Protein 1SO7 (pdb70)

GO terms:
  GO:0005829 cytosol (C, IDA)
  GO:0009313 oligosaccharide catabolic process (P, IDA)
  GO:0004308 exo-alpha-sialidase activity (F, IDA)
  GO:0006516 glycoprotein catabolic process (P, IDA)
  GO:0006689 ganglioside catabolic process (P, IDA)
  GO:0005737 cytoplasm (C, TAS)
  GO:0005829 cytosol (C, TAS)
  GO:0004308 exo-alpha-sialidase activity (F, TAS)
  GO:0046479 glycosphingolipid catabolic process (P, TAS)
  GO:0005515 protein binding (F, IPI)
  GO:1902494 catalytic complex (C, IDA)

Structure (mmCIF, N/CA/C/O backbone):
data_1SO7
#
_entry.id   1SO7
#
_cell.length_a   145.690
_cell.length_b   145.690
_cell.length_c   64.380
_cell.angle_alpha   90.00
_cell.angle_beta   90.00
_cell.angle_gamma   120.00
#
_symmetry.space_group_name_H-M   'H 3'
#
loop_
_entity.id
_entity.type
_entity.pdbx_description
1 polymer 'Sialidase 2'
2 non-polymer 'CHLORIDE ION'
3 water water
#
loop_
_atom_site.group_PDB
_atom_site.id
_atom_site.type_symbol
_atom_site.label_atom_id
_atom_site.label_alt_id
_atom_site.label_comp_id
_atom_site.label_asym_id
_atom_site.label_entity_id
_atom_site.label_seq_id
_atom_site.pdbx_PDB_ins_code
_atom_site.Cartn_x
_atom_site.Cartn_y
_atom_site.Cartn_z
_atom_site.occupancy
_atom_site.B_iso_or_equiv
_atom_site.auth_seq_id
_atom_site.auth_comp_id
_atom_site.auth_asym_id
_atom_site.auth_atom_id
_atom_site.pdbx_PDB_model_num
ATOM 1 N N . LEU A 1 6 ? -29.484 94.127 16.095 1.00 39.45 4 LEU A N 1
ATOM 2 C CA . LEU A 1 6 ? -30.002 95.493 16.394 1.00 38.29 4 LEU A CA 1
ATOM 3 C C . LEU A 1 6 ? -31.240 95.770 15.553 1.00 37.11 4 LEU A C 1
ATOM 4 O O . LEU A 1 6 ? -31.466 95.122 14.532 1.00 38.25 4 LEU A O 1
ATOM 9 N N . PRO A 1 7 ? -32.066 96.735 15.977 1.00 35.86 5 PRO A N 1
ATOM 10 C CA . PRO A 1 7 ? -33.266 97.053 15.202 1.00 33.74 5 PRO A CA 1
ATOM 11 C C . PRO A 1 7 ? -32.846 97.990 14.072 1.00 31.32 5 PRO A C 1
ATOM 12 O O . PRO A 1 7 ? -31.985 98.845 14.268 1.00 31.68 5 PRO A O 1
ATOM 16 N N . VAL A 1 8 ? -33.428 97.821 12.890 1.00 28.76 6 VAL A N 1
ATOM 17 C CA . VAL A 1 8 ? -33.090 98.685 11.764 1.00 27.91 6 VAL A CA 1
ATOM 18 C C . VAL A 1 8 ? -34.343 99.264 11.122 1.00 27.19 6 VAL A C 1
ATOM 19 O O . VAL A 1 8 ? -35.446 98.738 11.294 1.00 27.22 6 VAL A O 1
ATOM 23 N N . LEU A 1 9 ? -34.171 100.358 10.390 1.00 25.01 7 LEU A N 1
ATOM 24 C CA . LEU A 1 9 ? -35.288 101.007 9.724 1.00 24.38 7 LEU A CA 1
ATOM 25 C C . LEU A 1 9 ? -35.633 100.303 8.425 1.00 24.49 7 LEU A C 1
ATOM 26 O O . LEU A 1 9 ? -36.798 100.250 8.026 1.00 24.74 7 LEU A O 1
ATOM 31 N N . GLN A 1 10 ? -34.620 99.750 7.765 1.00 22.74 8 GLN A N 1
ATOM 32 C CA . GLN A 1 10 ? -34.856 99.087 6.499 1.00 22.63 8 GLN A CA 1
ATOM 33 C C . GLN A 1 10 ? -33.784 98.066 6.155 1.00 22.80 8 GLN A C 1
ATOM 34 O O . GLN A 1 10 ? -32.604 98.264 6.442 1.00 21.18 8 GLN A O 1
ATOM 40 N N . LYS A 1 11 ? -34.211 96.966 5.549 1.00 22.90 9 LYS A N 1
ATOM 41 C CA . LYS A 1 11 ? -33.293 95.923 5.116 1.00 24.66 9 LYS A CA 1
ATOM 42 C C . LYS A 1 11 ? -33.874 95.271 3.881 1.00 26.31 9 LYS A C 1
ATOM 43 O O . LYS A 1 11 ? -34.897 94.591 3.958 1.00 27.58 9 LYS A O 1
ATOM 49 N N . GLU A 1 12 ? -33.242 95.489 2.736 1.00 25.99 10 GLU A N 1
ATOM 50 C CA . GLU A 1 12 ? -33.736 94.873 1.519 1.00 26.99 10 GLU A CA 1
ATOM 51 C C . GLU A 1 12 ? -32.641 94.662 0.490 1.00 25.91 10 GLU A C 1
ATOM 52 O O . GLU A 1 12 ? -31.699 95.451 0.375 1.00 22.89 10 GLU A O 1
ATOM 58 N N . SER A 1 13 ? -32.765 93.564 -0.240 1.00 26.04 11 SER A N 1
ATOM 59 C CA . SER A 1 13 ? -31.805 93.234 -1.273 1.00 26.36 11 SER A CA 1
ATOM 60 C C . SER A 1 13 ? -32.095 94.140 -2.458 1.00 25.96 11 SER A C 1
ATOM 61 O O . SER A 1 13 ? -33.213 94.160 -2.973 1.00 29.00 11 SER A O 1
ATOM 64 N N . VAL A 1 14 ? -31.098 94.908 -2.880 1.00 23.58 12 VAL A N 1
ATOM 65 C C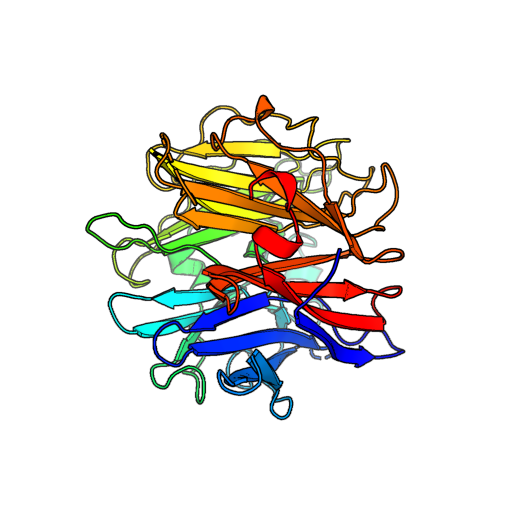A . VAL A 1 14 ? -31.286 95.809 -4.008 1.00 23.21 12 VAL A CA 1
ATOM 66 C C . VAL A 1 14 ? -30.677 95.237 -5.284 1.00 21.74 12 VAL A C 1
ATOM 67 O O . VAL A 1 14 ? -30.960 95.711 -6.384 1.00 21.53 12 VAL A O 1
ATOM 71 N N . PHE A 1 15 ? -29.841 94.216 -5.124 1.00 21.93 13 PHE A N 1
ATOM 72 C CA . PHE A 1 15 ? -29.223 93.520 -6.253 1.00 22.75 13 PHE A CA 1
ATOM 73 C C . PHE A 1 15 ? -29.217 92.043 -5.883 1.00 23.85 13 PHE A C 1
ATOM 74 O O . PHE A 1 15 ? -28.860 91.687 -4.763 1.00 23.30 13 PHE A O 1
ATOM 82 N N . GLN A 1 16 ? -29.620 91.180 -6.811 1.00 25.87 14 GLN A N 1
ATOM 83 C CA . GLN A 1 16 ? -29.657 89.747 -6.532 1.00 28.70 14 GLN A CA 1
ATOM 84 C C . GLN A 1 16 ? -29.259 88.943 -7.766 1.00 28.54 14 GLN A C 1
ATOM 85 O O . GLN A 1 16 ? -29.652 89.277 -8.882 1.00 29.11 14 GLN A O 1
ATOM 91 N N . SER A 1 17 ? -28.478 87.886 -7.557 1.00 29.69 15 SER A N 1
ATOM 92 C CA . SER A 1 17 ? -28.031 87.032 -8.655 1.00 31.40 15 SER A CA 1
ATOM 93 C C . SER A 1 17 ? -27.507 85.682 -8.175 1.00 33.21 15 SER A C 1
ATOM 94 O O . SER A 1 17 ? -26.503 85.612 -7.467 1.00 32.71 15 SER A O 1
ATOM 97 N N . GLY A 1 18 ? -28.189 84.612 -8.572 1.00 35.02 16 GLY A N 1
ATOM 98 C CA . GLY A 1 18 ? -27.766 83.279 -8.182 1.00 36.30 16 GLY A CA 1
ATOM 99 C C . GLY A 1 18 ? -26.435 82.929 -8.820 1.00 37.20 16 GLY A C 1
ATOM 100 O O . GLY A 1 18 ? -25.757 81.989 -8.397 1.00 38.60 16 GLY A O 1
ATOM 101 N N . ALA A 1 19 ? -26.060 83.692 -9.842 1.00 37.39 17 ALA A N 1
ATOM 102 C CA . ALA A 1 19 ? -24.802 83.480 -10.550 1.00 36.62 17 ALA A CA 1
ATOM 103 C C . ALA A 1 19 ? -23.727 84.444 -10.049 1.00 36.05 17 ALA A C 1
ATOM 104 O O . ALA A 1 19 ? -22.684 84.610 -10.680 1.00 36.16 17 ALA A O 1
ATOM 106 N N . HIS A 1 20 ? -23.990 85.081 -8.913 1.00 35.32 18 HIS A N 1
ATOM 107 C CA . HIS A 1 20 ? -23.045 86.027 -8.328 1.00 34.18 18 HIS A CA 1
ATOM 108 C C . HIS A 1 20 ? -22.690 87.109 -9.347 1.00 33.70 18 HIS A C 1
ATOM 109 O O . HIS A 1 20 ? -21.527 87.500 -9.475 1.00 34.01 18 HIS A O 1
ATOM 116 N N . ALA A 1 21 ? -23.702 87.594 -10.059 1.00 31.87 19 ALA A N 1
ATOM 117 C CA . ALA A 1 21 ? -23.510 88.617 -11.080 1.00 30.76 19 ALA A CA 1
ATOM 118 C C . ALA A 1 21 ? -23.233 90.008 -10.525 1.00 28.94 19 ALA A C 1
ATOM 119 O O . ALA A 1 21 ? -22.570 90.813 -11.178 1.00 30.31 19 ALA A O 1
ATOM 121 N N . TYR A 1 22 ? -23.730 90.293 -9.325 1.00 26.08 20 TYR A N 1
ATOM 122 C CA . TYR A 1 22 ? -23.526 91.610 -8.728 1.00 24.02 20 TYR A CA 1
ATOM 123 C C . TYR A 1 22 ? -22.559 91.613 -7.555 1.00 23.68 20 TYR A C 1
ATOM 124 O O . TYR A 1 22 ? -22.737 90.881 -6.584 1.00 23.71 20 TYR A O 1
ATOM 133 N N . ARG A 1 23 ? -21.535 92.452 -7.656 1.00 21.60 21 ARG A N 1
ATOM 134 C CA . ARG A 1 23 ? -20.538 92.577 -6.604 1.00 21.01 21 ARG A CA 1
ATOM 135 C C . ARG A 1 23 ? -19.985 93.989 -6.571 1.00 19.98 21 ARG A C 1
ATOM 136 O O . ARG A 1 23 ? -20.274 94.801 -7.448 1.00 19.89 21 ARG A O 1
ATOM 144 N N . ILE A 1 24 ? -19.185 94.257 -5.547 1.00 19.28 22 ILE A N 1
ATOM 145 C CA . ILE A 1 24 ? -18.510 95.538 -5.375 1.00 18.07 22 ILE A CA 1
ATOM 146 C C . ILE A 1 24 ? -19.452 96.733 -5.264 1.00 19.09 22 ILE A C 1
ATOM 147 O O . ILE A 1 24 ? -19.550 97.558 -6.174 1.00 20.25 22 ILE A O 1
ATOM 152 N N . PRO A 1 25 ? -20.149 96.848 -4.128 1.00 18.22 23 PRO A N 1
ATOM 153 C CA . PRO A 1 25 ? -21.093 97.937 -3.881 1.00 16.90 23 PRO A CA 1
ATOM 154 C C . PRO A 1 25 ? -20.446 99.290 -3.599 1.00 16.75 23 PRO A C 1
ATOM 155 O O . PRO A 1 25 ? -19.357 99.366 -3.041 1.00 17.82 23 PRO A O 1
ATOM 159 N N . ALA A 1 26 ? -21.136 100.354 -4.000 1.00 15.87 24 ALA A N 1
ATOM 160 C CA . ALA A 1 26 ? -20.690 101.717 -3.743 1.00 15.50 24 ALA A CA 1
ATOM 161 C C . ALA A 1 26 ? -21.965 102.495 -3.473 1.00 15.57 24 ALA A C 1
ATOM 162 O O . ALA A 1 26 ? -22.942 102.377 -4.214 1.00 17.06 24 ALA A O 1
ATOM 164 N N . LEU A 1 27 ? -21.960 103.283 -2.404 1.00 14.81 25 LEU A N 1
ATOM 165 C CA . LEU A 1 27 ? -23.140 104.047 -2.032 1.00 16.15 25 LEU A CA 1
ATOM 166 C C . LEU A 1 27 ? -22.826 105.531 -1.950 1.00 14.88 25 LEU A C 1
ATOM 167 O O . LEU A 1 27 ? -21.780 105.925 -1.441 1.00 15.49 25 LEU A O 1
ATOM 172 N N . LEU A 1 28 ? -23.739 106.358 -2.450 1.00 15.33 26 LEU A N 1
ATOM 173 C CA . LEU A 1 28 ? -23.537 107.800 -2.404 1.00 15.22 26 LEU A CA 1
ATOM 174 C C . LEU A 1 28 ? -24.816 108.513 -1.983 1.00 16.21 26 LEU A C 1
ATOM 175 O O . LEU A 1 28 ? -25.870 108.302 -2.580 1.00 17.10 26 LEU A O 1
ATOM 180 N N . TYR A 1 29 ? -24.708 109.357 -0.961 1.00 15.93 27 TYR A N 1
ATOM 181 C CA . TYR A 1 29 ? -25.850 110.127 -0.481 1.00 16.20 27 TYR A CA 1
ATOM 182 C C . TYR A 1 29 ? -25.815 111.533 -1.068 1.00 15.97 27 TYR A C 1
ATOM 183 O O . TYR A 1 29 ? -24.774 112.186 -1.063 1.00 16.89 27 TYR A O 1
ATOM 192 N N . LEU A 1 30 ? -26.958 111.980 -1.584 1.00 16.90 28 LEU A N 1
ATOM 193 C CA . LEU A 1 30 ? -27.104 113.323 -2.149 1.00 18.66 28 LEU A CA 1
ATOM 194 C C . LEU A 1 30 ? -27.907 114.066 -1.082 1.00 18.60 28 LEU A C 1
ATOM 195 O O . LEU A 1 30 ? -29.100 113.827 -0.913 1.00 19.05 28 LEU A O 1
ATOM 200 N N . PRO A 1 31 ? -27.253 114.976 -0.346 1.00 20.29 29 PRO A N 1
ATOM 201 C CA . PRO A 1 31 ? -27.888 115.747 0.728 1.00 21.18 29 PRO A CA 1
ATOM 202 C C . PRO A 1 31 ? -29.039 116.677 0.368 1.00 21.69 29 PRO A C 1
ATOM 203 O O . PRO A 1 31 ? -29.980 116.832 1.151 1.00 23.11 29 PRO A O 1
ATOM 207 N N . GLY A 1 32 ? -28.969 117.295 -0.804 1.00 22.48 30 GLY A N 1
ATOM 208 C CA . GLY A 1 32 ? -30.037 118.192 -1.217 1.00 23.33 30 GLY A CA 1
ATOM 209 C C . GLY A 1 32 ? -31.270 117.421 -1.650 1.00 24.61 30 GLY A C 1
ATOM 210 O O . GLY A 1 32 ? -32.388 117.708 -1.212 1.00 26.57 30 GLY A O 1
ATOM 211 N N . GLN A 1 33 ? -31.062 116.430 -2.511 1.00 23.35 31 GLN A N 1
ATOM 212 C CA . GLN A 1 33 ? -32.143 115.594 -3.018 1.00 23.45 31 GLN A CA 1
ATOM 213 C C . GLN A 1 33 ? -32.646 114.614 -1.963 1.00 23.05 31 GLN A C 1
ATOM 214 O O . GLN A 1 33 ? -33.770 114.125 -2.052 1.00 22.82 31 GLN A O 1
ATOM 220 N N . GLN A 1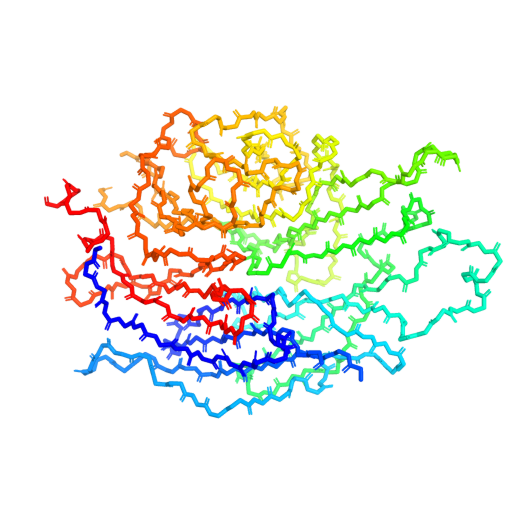 34 ? -31.801 114.330 -0.973 1.00 21.87 32 GLN A N 1
ATOM 221 C CA . GLN A 1 34 ? -32.120 113.363 0.070 1.00 20.34 32 GLN A CA 1
ATOM 222 C C . GLN A 1 34 ? -32.399 112.032 -0.616 1.00 21.08 32 GLN A C 1
ATOM 223 O O . GLN A 1 34 ? -33.433 111.392 -0.413 1.00 20.93 32 GLN A O 1
ATOM 229 N N . SER A 1 35 ? -31.437 111.627 -1.440 1.00 19.42 33 SER A N 1
ATOM 230 C CA . SER A 1 35 ? -31.536 110.390 -2.193 1.00 19.78 33 SER A CA 1
ATOM 231 C C . SER A 1 35 ? -30.208 109.651 -2.144 1.00 18.55 33 SER A C 1
ATOM 232 O O . SER A 1 35 ? -29.182 110.219 -1.773 1.00 18.52 33 SER A O 1
ATOM 236 N N . LEU A 1 36 ? -30.246 108.384 -2.522 1.00 19.29 34 LEU A N 1
ATOM 237 C CA . LEU A 1 36 ? -29.051 107.556 -2.545 1.00 19.39 34 LEU A CA 1
ATOM 238 C C . LEU A 1 36 ? -28.848 107.001 -3.938 1.00 20.60 34 LEU A C 1
ATOM 239 O O . LEU A 1 36 ? -29.804 106.786 -4.685 1.00 21.14 34 LEU A O 1
ATOM 244 N N . LEU A 1 37 ? -27.588 106.790 -4.285 1.00 18.36 35 LEU A N 1
ATOM 245 C CA . LEU A 1 37 ? -27.236 106.177 -5.552 1.00 19.18 35 LEU A CA 1
ATOM 246 C C . LEU A 1 37 ? -26.487 104.923 -5.124 1.00 17.93 35 LEU A C 1
ATOM 247 O O . LEU A 1 37 ? -25.474 105.012 -4.429 1.00 19.03 35 LEU A O 1
ATOM 252 N N . ALA A 1 38 ? -27.015 103.763 -5.502 1.00 17.59 36 ALA A N 1
ATOM 253 C CA . ALA A 1 38 ? -26.393 102.488 -5.174 1.00 17.15 36 ALA A CA 1
ATOM 254 C C . ALA A 1 38 ? -25.804 101.922 -6.461 1.00 18.50 36 ALA A C 1
ATOM 255 O O . ALA A 1 38 ? -26.536 101.626 -7.410 1.00 18.75 36 ALA A O 1
ATOM 257 N N . PHE A 1 39 ? -24.482 101.786 -6.486 1.00 16.22 37 PHE A N 1
ATOM 258 C CA . PHE A 1 39 ? -23.763 101.263 -7.645 1.00 15.85 37 PHE A CA 1
ATOM 259 C C . PHE A 1 39 ? -23.251 99.860 -7.360 1.00 17.77 37 PHE A C 1
ATOM 260 O O . PHE A 1 39 ? -23.041 99.487 -6.209 1.00 18.00 37 PHE A O 1
ATOM 268 N N . ALA A 1 40 ? -23.042 99.091 -8.421 1.00 17.63 38 ALA A N 1
ATOM 269 C CA . ALA A 1 40 ? -22.488 97.754 -8.294 1.00 17.94 38 ALA A CA 1
ATOM 270 C C . ALA A 1 40 ? -21.918 97.355 -9.637 1.00 19.49 38 ALA A C 1
ATOM 271 O O . ALA A 1 40 ? -22.230 97.967 -10.663 1.00 19.75 38 ALA A O 1
ATOM 273 N N . GLU A 1 41 ? -21.053 96.352 -9.616 1.00 19.86 39 GLU A N 1
ATOM 274 C CA . GLU A 1 41 ? -20.475 95.817 -10.833 1.00 22.48 39 GLU A CA 1
ATOM 275 C C . GLU A 1 41 ? -21.407 94.686 -11.242 1.00 24.25 39 GLU A C 1
ATOM 276 O O . GLU A 1 41 ? -21.879 93.931 -10.391 1.00 25.27 39 GLU A O 1
ATOM 282 N N . GLN A 1 42 ? -21.680 94.577 -12.536 1.00 25.55 40 GLN A N 1
ATOM 283 C CA . GLN A 1 42 ? -22.527 93.505 -13.046 1.00 27.27 40 GLN A CA 1
ATOM 284 C C . GLN A 1 42 ? -21.684 92.692 -14.016 1.00 28.98 40 GLN A C 1
ATOM 285 O O . GLN A 1 42 ? -21.257 93.210 -15.046 1.00 28.68 40 GLN A O 1
ATOM 291 N N . ARG A 1 43 ? -21.436 91.427 -13.688 1.00 30.94 41 ARG A N 1
ATOM 292 C CA . ARG A 1 43 ? -20.636 90.573 -14.558 1.00 33.97 41 ARG A CA 1
ATOM 293 C C . ARG A 1 43 ? -21.529 89.868 -15.574 1.00 34.13 41 ARG A C 1
ATOM 294 O O . ARG A 1 43 ? -22.706 89.618 -15.311 1.00 34.87 41 ARG A O 1
ATOM 302 N N . ALA A 1 51 ? -19.399 92.341 -21.476 1.00 39.29 49 ALA A N 1
ATOM 303 C CA . ALA A 1 51 ? -18.307 92.670 -20.568 1.00 38.34 49 ALA A CA 1
ATOM 304 C C . ALA A 1 51 ? -18.847 93.260 -19.270 1.00 37.08 49 ALA A C 1
ATOM 305 O O . ALA A 1 51 ? -19.995 93.695 -19.203 1.00 38.03 49 ALA A O 1
ATOM 307 N N . GLU A 1 52 ? -18.007 93.277 -18.243 1.00 35.22 50 GLU A N 1
ATOM 308 C CA . GLU A 1 52 ? -18.400 93.804 -16.947 1.00 33.07 50 GLU A CA 1
ATOM 309 C C . GLU A 1 52 ? -18.732 95.291 -17.032 1.00 30.28 50 GLU A C 1
ATOM 310 O O . GLU A 1 52 ? -17.977 96.079 -17.601 1.00 27.91 50 GLU A O 1
ATOM 316 N N . LEU A 1 53 ? -19.871 95.670 -16.468 1.00 27.85 51 LEU A N 1
ATOM 317 C CA . LEU A 1 53 ? -20.292 97.062 -16.483 1.00 27.84 51 LEU A CA 1
ATOM 318 C C . LEU A 1 53 ? -20.783 97.489 -15.111 1.00 25.40 51 LEU A C 1
ATOM 319 O O . LEU A 1 53 ? -20.932 96.667 -14.208 1.00 24.79 51 LEU A O 1
ATOM 324 N N . ILE A 1 54 ? -21.016 98.784 -14.953 1.00 23.01 52 ILE A N 1
ATOM 325 C CA . ILE A 1 54 ? -21.490 99.313 -13.687 1.00 22.26 52 ILE A CA 1
ATOM 326 C C . ILE A 1 54 ? -22.978 99.609 -13.780 1.00 21.57 52 ILE A C 1
ATOM 327 O O . ILE A 1 54 ? -23.433 100.241 -14.738 1.00 22.29 52 ILE A O 1
ATOM 332 N N . VAL A 1 55 ? -23.737 99.122 -12.803 1.00 20.89 53 VAL A N 1
ATOM 333 C CA . VAL A 1 55 ? -25.172 99.363 -12.763 1.00 21.75 53 VAL A CA 1
ATOM 334 C C . VAL A 1 55 ? -25.479 100.296 -11.610 1.00 21.80 53 VAL A C 1
ATOM 335 O O . VAL A 1 55 ? -24.651 100.499 -10.719 1.00 21.25 53 VAL A O 1
ATOM 339 N N . LEU A 1 56 ? -26.681 100.852 -11.619 1.00 21.76 54 LEU A N 1
ATOM 340 C CA . LEU A 1 56 ? -27.070 101.793 -10.588 1.00 21.99 54 LEU A CA 1
ATOM 341 C C . LEU A 1 56 ? -28.558 101.770 -10.292 1.00 23.20 54 LEU A C 1
ATOM 342 O O . LEU A 1 56 ? -29.376 101.504 -11.174 1.00 23.93 54 LEU A O 1
ATOM 347 N N . ARG A 1 57 ? -28.894 102.023 -9.033 1.00 21.85 55 ARG A N 1
ATOM 348 C CA . ARG A 1 57 ? -30.282 102.126 -8.612 1.00 22.46 55 ARG A CA 1
ATOM 349 C C . ARG A 1 57 ? -30.363 103.391 -7.780 1.00 23.71 55 ARG A C 1
ATOM 350 O O . ARG A 1 57 ? -29.550 103.608 -6.876 1.00 22.71 55 ARG A O 1
ATOM 358 N N . ARG A 1 58 ? -31.325 104.239 -8.124 1.00 24.13 56 ARG A N 1
ATOM 359 C CA . ARG A 1 58 ? -31.570 105.488 -7.422 1.00 25.71 56 ARG A CA 1
ATOM 360 C C . ARG A 1 58 ? -32.635 105.220 -6.367 1.00 25.79 56 ARG A C 1
ATOM 361 O O . ARG A 1 58 ? -33.577 104.463 -6.607 1.00 25.56 56 ARG A O 1
ATOM 369 N N . GLY A 1 59 ? -32.481 105.836 -5.201 1.00 25.03 57 GLY A N 1
ATOM 370 C CA . GLY A 1 59 ? -33.450 105.647 -4.138 1.00 26.66 57 GLY A CA 1
ATOM 371 C C . GLY A 1 59 ? -33.693 106.933 -3.376 1.00 26.04 57 GLY A C 1
ATOM 372 O O . GLY A 1 59 ? -32.756 107.571 -2.906 1.00 25.30 57 GLY A O 1
ATOM 373 N N . ASP A 1 60 ? -34.955 107.326 -3.259 1.00 26.77 58 ASP A N 1
ATOM 374 C CA . ASP A 1 60 ? -35.303 108.543 -2.541 1.00 26.97 58 ASP A CA 1
ATOM 375 C C . ASP A 1 60 ? -35.696 108.223 -1.108 1.00 25.40 58 ASP A C 1
ATOM 376 O O . ASP A 1 60 ? -36.401 107.248 -0.854 1.00 25.64 58 ASP A O 1
ATOM 381 N N . TYR A 1 61 ? -35.231 109.036 -0.167 1.00 23.67 59 TYR A N 1
ATOM 382 C CA . TYR A 1 61 ? -35.598 108.834 1.226 1.00 23.70 59 TYR A CA 1
ATOM 383 C C . TYR A 1 61 ? -36.994 109.419 1.379 1.00 25.12 59 TYR A C 1
ATOM 384 O O . TYR A 1 61 ? -37.181 110.629 1.250 1.00 26.32 59 TYR A O 1
ATOM 393 N N . ASP A 1 62 ? -37.971 108.556 1.629 1.00 25.72 60 ASP A N 1
ATOM 394 C CA . ASP A 1 62 ? -39.343 109.005 1.812 1.00 27.57 60 ASP A CA 1
ATOM 395 C C . ASP A 1 62 ? -39.548 109.277 3.294 1.00 28.81 60 ASP A C 1
ATOM 396 O O . ASP A 1 62 ? -39.789 108.357 4.076 1.00 29.24 60 ASP A O 1
ATOM 401 N N . ALA A 1 63 ? -39.444 110.546 3.672 1.00 30.19 61 ALA A N 1
ATOM 402 C CA . ALA A 1 63 ? -39.593 110.956 5.061 1.00 32.03 61 ALA A CA 1
ATOM 403 C C . ALA A 1 63 ? -40.854 110.422 5.742 1.00 31.86 61 ALA A C 1
ATOM 404 O O . ALA A 1 63 ? -40.779 109.860 6.834 1.00 32.77 61 ALA A O 1
ATOM 406 N N . PRO A 1 64 ? -42.029 110.586 5.107 1.00 31.69 62 PRO A N 1
ATOM 407 C CA . PRO A 1 64 ? -43.285 110.107 5.695 1.00 31.07 62 PRO A CA 1
ATOM 408 C C . PRO A 1 64 ? -43.261 108.649 6.145 1.00 30.59 62 PRO A C 1
ATOM 409 O O . PRO A 1 64 ? -43.909 108.288 7.125 1.00 31.24 62 PRO A O 1
ATOM 413 N N . THR A 1 65 ? -42.512 107.813 5.435 1.00 29.81 63 THR A N 1
ATOM 414 C CA . THR A 1 65 ? -42.425 106.398 5.781 1.00 29.43 63 THR A CA 1
ATOM 415 C C . THR A 1 65 ? -41.032 106.015 6.269 1.00 30.29 63 THR A C 1
ATOM 416 O O . THR A 1 65 ? -40.798 104.866 6.644 1.00 30.05 63 THR A O 1
ATOM 420 N N . HIS A 1 66 ? -40.127 106.992 6.279 1.00 30.29 64 HIS A N 1
ATOM 421 C CA . HIS A 1 66 ? -38.726 106.800 6.662 1.00 31.78 64 HIS A CA 1
ATOM 422 C C . HIS A 1 66 ? -38.136 105.540 6.045 1.00 30.74 64 HIS A C 1
ATOM 423 O O . HIS A 1 66 ? -37.522 104.711 6.721 1.00 31.09 64 HIS A O 1
ATOM 430 N N . GLN A 1 67 ? -38.329 105.420 4.736 1.00 29.30 65 GLN A N 1
ATOM 431 C CA . GLN A 1 67 ? -37.836 104.294 3.960 1.00 29.50 65 GLN A CA 1
ATOM 432 C C . GLN A 1 67 ? -37.283 104.824 2.647 1.00 27.96 65 GLN A C 1
ATOM 433 O O . GLN A 1 67 ? -37.753 105.835 2.127 1.00 26.94 65 GLN A O 1
ATOM 439 N N . VAL A 1 68 ? -36.270 104.154 2.116 1.00 25.56 66 VAL A N 1
ATOM 440 C CA . VAL A 1 68 ? -35.720 104.565 0.840 1.00 24.16 66 VAL A CA 1
ATOM 441 C C . VAL A 1 68 ? -36.492 103.785 -0.214 1.00 24.57 66 VAL A C 1
ATOM 442 O O . VAL A 1 68 ? -36.596 102.562 -0.138 1.00 24.92 66 VAL A O 1
ATOM 446 N N . GLN A 1 69 ? -37.058 104.499 -1.180 1.00 25.78 67 GLN A N 1
ATOM 447 C CA . GLN A 1 69 ? -37.818 103.864 -2.247 1.00 26.18 67 GLN A CA 1
ATOM 448 C C . GLN A 1 69 ? -36.908 103.680 -3.452 1.00 26.20 67 GLN A C 1
ATOM 449 O O . GLN A 1 69 ? -36.645 104.625 -4.194 1.00 27.45 67 GLN A O 1
ATOM 455 N N . TRP A 1 70 ? -36.425 102.455 -3.635 1.00 25.41 68 TRP A N 1
ATOM 456 C CA . TRP A 1 70 ? -35.520 102.149 -4.735 1.00 25.84 68 TRP A CA 1
ATOM 457 C C . TRP A 1 70 ? -36.207 102.032 -6.085 1.00 27.18 68 TRP A C 1
ATOM 458 O O . TRP A 1 70 ? -37.222 101.347 -6.226 1.00 28.02 68 TRP A O 1
ATOM 469 N N . GLN A 1 71 ? -35.634 102.709 -7.073 1.00 27.32 69 GLN A N 1
ATOM 470 C CA . GLN A 1 71 ? -36.164 102.704 -8.428 1.00 28.70 69 GLN A CA 1
ATOM 471 C C . GLN A 1 71 ? -35.514 101.585 -9.233 1.00 29.15 69 GLN A C 1
ATOM 472 O O . GLN A 1 71 ? -34.625 100.888 -8.738 1.00 28.96 69 GLN A O 1
ATOM 478 N N . ALA A 1 72 ? -35.960 101.421 -10.473 1.00 29.66 70 ALA A N 1
ATOM 479 C CA . ALA A 1 72 ? -35.456 100.376 -11.354 1.00 30.00 70 ALA A CA 1
ATOM 480 C C . ALA A 1 72 ? -33.966 100.476 -11.654 1.00 28.91 70 ALA A C 1
ATOM 481 O O . ALA A 1 72 ? -33.418 101.564 -11.812 1.00 28.86 70 ALA A O 1
ATOM 483 N N . GLN A 1 73 ? -33.325 99.316 -11.741 1.00 29.03 71 GLN A N 1
ATOM 484 C CA . GLN A 1 73 ? -31.901 99.228 -12.033 1.00 29.09 71 GLN A CA 1
ATOM 485 C C . GLN A 1 73 ? -31.605 99.704 -13.452 1.00 30.42 71 GLN A C 1
ATOM 486 O O . GLN A 1 73 ? -32.367 99.434 -14.383 1.00 30.22 71 GLN A O 1
ATOM 492 N N . GLU A 1 74 ? -30.496 100.415 -13.612 1.00 30.07 72 GLU A N 1
ATOM 493 C CA . GLU A 1 74 ? -30.093 100.916 -14.918 1.00 31.86 72 GLU A CA 1
ATOM 494 C C . GLU A 1 74 ? -28.589 100.779 -15.076 1.00 30.82 72 GLU A C 1
ATOM 495 O O . GLU A 1 74 ? -27.843 100.858 -14.102 1.00 29.80 72 GLU A O 1
ATOM 501 N N . VAL A 1 75 ? -28.147 100.568 -16.308 1.00 29.47 73 VAL A N 1
ATOM 502 C CA . VAL A 1 75 ? -26.727 100.447 -16.582 1.00 28.81 73 VAL A CA 1
ATOM 503 C C . VAL A 1 75 ? -26.157 101.843 -16.790 1.00 27.76 73 VAL A C 1
ATOM 504 O O . VAL A 1 75 ? -26.783 102.680 -17.440 1.00 28.05 73 VAL A O 1
ATOM 508 N N . VAL A 1 76 ? -24.990 102.108 -16.211 1.00 25.63 74 VAL A N 1
ATOM 509 C CA . VAL A 1 76 ? -24.348 103.400 -16.399 1.00 25.62 74 VAL A CA 1
ATOM 510 C C . VAL A 1 76 ? -23.561 103.219 -17.692 1.00 26.06 74 VAL A C 1
ATOM 511 O O . VAL A 1 76 ? -22.357 102.964 -17.680 1.00 25.78 74 VAL A O 1
ATOM 515 N N . ALA A 1 77 ? -24.275 103.328 -18.808 1.00 26.59 75 ALA A N 1
ATOM 516 C CA . ALA A 1 77 ? -23.708 103.145 -20.139 1.00 27.56 75 ALA A CA 1
ATOM 517 C C . ALA A 1 77 ? -22.467 103.973 -20.449 1.00 26.16 75 ALA A C 1
ATOM 518 O O . ALA A 1 77 ? -21.578 103.513 -21.165 1.00 27.02 75 ALA A O 1
ATOM 520 N N . GLN A 1 78 ? -22.407 105.188 -19.915 1.00 26.04 76 GLN A N 1
ATOM 521 C CA . GLN A 1 78 ? -21.275 106.076 -20.156 1.00 26.33 76 GLN A CA 1
ATOM 522 C C . GLN A 1 78 ? -19.998 105.641 -19.446 1.00 25.03 76 GLN A C 1
ATOM 523 O O . GLN A 1 78 ? -18.897 105.943 -19.904 1.00 24.67 76 GLN A O 1
ATOM 529 N N . ALA A 1 79 ? -20.149 104.937 -18.328 1.00 25.20 77 ALA A N 1
ATOM 530 C CA . ALA A 1 79 ? -19.005 104.481 -17.542 1.00 25.06 77 ALA A CA 1
ATOM 531 C C . ALA A 1 79 ? -18.369 103.240 -18.153 1.00 25.87 77 ALA A C 1
ATOM 532 O O . ALA A 1 79 ? -18.358 102.168 -17.547 1.00 25.85 77 ALA A O 1
ATOM 534 N N . ARG A 1 80 ? -17.822 103.396 -19.351 1.00 26.09 78 ARG A N 1
ATOM 535 C CA . ARG A 1 80 ? -17.202 102.278 -20.039 1.00 28.47 78 ARG A CA 1
ATOM 536 C C . ARG A 1 80 ? -16.349 102.745 -21.208 1.00 28.59 78 ARG A C 1
ATOM 537 O O . ARG A 1 80 ? -16.650 103.753 -21.848 1.00 28.11 78 ARG A O 1
ATOM 545 N N . LEU A 1 81 ? -15.273 102.011 -21.465 1.00 27.67 79 LEU A N 1
ATOM 546 C CA . LEU A 1 81 ? -14.387 102.299 -22.584 1.00 28.34 79 LEU A CA 1
ATOM 547 C C . LEU A 1 81 ? -14.569 101.128 -23.541 1.00 29.30 79 LEU A C 1
ATOM 548 O O . LEU A 1 81 ? -14.681 99.983 -23.107 1.00 28.93 79 LEU A O 1
ATOM 553 N N . ASP A 1 82 ? -14.611 101.407 -24.838 1.00 31.17 80 ASP A N 1
ATOM 554 C CA . ASP A 1 82 ? -14.785 100.342 -25.818 1.00 32.69 80 ASP A CA 1
ATOM 555 C C . ASP A 1 82 ? -13.754 99.236 -25.616 1.00 32.20 80 ASP A C 1
ATOM 556 O O . ASP A 1 82 ? -12.564 99.508 -25.454 1.00 32.50 80 ASP A O 1
ATOM 561 N N . GLY A 1 83 ? -14.226 97.992 -25.617 1.00 31.45 81 GLY A N 1
ATOM 562 C CA . GLY A 1 83 ? -13.342 96.853 -25.451 1.00 31.04 81 GLY A CA 1
ATOM 563 C C . GLY A 1 83 ? -12.786 96.666 -24.051 1.00 29.97 81 GLY A C 1
ATOM 564 O O . GLY A 1 83 ? -11.850 95.887 -23.854 1.00 30.01 81 GLY A O 1
ATOM 565 N N . HIS A 1 84 ? -13.355 97.372 -23.077 1.00 28.40 82 HIS A N 1
ATOM 566 C CA . HIS A 1 84 ? -12.894 97.270 -21.696 1.00 26.26 82 HIS A CA 1
ATOM 567 C C . HIS A 1 84 ? -13.987 96.871 -20.718 1.00 25.71 82 HIS A C 1
ATOM 568 O O . HIS A 1 84 ? -15.172 97.109 -20.949 1.00 26.27 82 HIS A O 1
ATOM 575 N N . ARG A 1 85 ? -13.561 96.270 -19.614 1.00 23.73 83 ARG A N 1
ATOM 576 C CA . ARG A 1 85 ? -14.458 95.867 -18.543 1.00 23.80 83 ARG A CA 1
ATOM 577 C C . ARG A 1 85 ? -14.396 97.020 -17.544 1.00 22.12 83 ARG A C 1
ATOM 578 O O . ARG A 1 85 ? -13.318 97.558 -17.289 1.00 22.30 83 ARG A O 1
ATOM 586 N N . SER A 1 86 ? -15.540 97.412 -16.994 1.00 21.57 84 SER A N 1
ATOM 587 C CA . SER A 1 86 ? -15.568 98.496 -16.015 1.00 21.96 84 SER A CA 1
ATOM 588 C C . SER A 1 86 ? -15.717 97.908 -14.622 1.00 22.15 84 SER A C 1
ATOM 589 O O . SER A 1 86 ? -16.483 96.969 -14.416 1.00 24.35 84 SER A O 1
ATOM 592 N N . MET A 1 87 ? -14.986 98.460 -13.664 1.00 21.26 85 MET A N 1
ATOM 593 C CA . MET A 1 87 ? -15.072 97.954 -12.306 1.00 21.09 85 MET A CA 1
ATOM 594 C C . MET A 1 87 ? -14.749 99.001 -11.253 1.00 19.30 85 MET A C 1
ATOM 595 O O . MET A 1 87 ? -14.334 100.115 -11.563 1.00 19.16 85 MET A O 1
ATOM 600 N N . ASN A 1 88 ? -14.974 98.630 -10.000 1.00 18.75 86 ASN A N 1
ATOM 601 C CA . ASN A 1 88 ? -14.697 99.502 -8.869 1.00 17.77 86 ASN A CA 1
ATOM 602 C C . ASN A 1 88 ? -15.345 100.882 -8.886 1.00 17.95 86 ASN A C 1
ATOM 603 O O . ASN A 1 88 ? -14.658 101.905 -8.911 1.00 18.36 86 ASN A O 1
ATOM 608 N N . PRO A 1 89 ? -16.684 100.927 -8.874 1.00 18.40 87 PRO A N 1
ATOM 609 C CA . PRO A 1 89 ? -17.365 102.225 -8.871 1.00 18.18 87 PRO A CA 1
ATOM 610 C C . PRO A 1 89 ? -16.933 102.970 -7.603 1.00 18.50 87 PRO A C 1
ATOM 611 O O . PRO A 1 89 ? -16.945 102.405 -6.503 1.00 19.50 87 PRO A O 1
ATOM 615 N N . CYS A 1 90 ? -16.543 104.230 -7.766 1.00 16.88 88 CYS A N 1
ATOM 616 C CA . CYS A 1 90 ? -16.059 105.064 -6.666 1.00 17.21 88 CYS A CA 1
ATOM 617 C C . CYS A 1 90 ? -16.714 106.430 -6.828 1.00 17.40 88 CYS A C 1
ATOM 618 O O . CYS A 1 90 ? -16.147 107.330 -7.446 1.00 18.23 88 CYS A O 1
ATOM 622 N N . PRO A 1 91 ? -17.904 106.607 -6.240 1.00 17.16 89 PRO A N 1
ATOM 623 C CA . PRO A 1 91 ? -18.650 107.864 -6.338 1.00 17.22 89 PRO A CA 1
ATOM 624 C C . PRO A 1 91 ? -18.327 108.963 -5.343 1.00 17.70 89 PRO A C 1
ATOM 625 O O . PRO A 1 91 ? -17.898 108.709 -4.217 1.00 17.86 89 PRO A O 1
ATOM 629 N N . LEU A 1 92 ? -18.584 110.196 -5.767 1.00 17.84 90 LEU A N 1
ATOM 630 C CA . LEU A 1 92 ? -18.340 111.355 -4.926 1.00 18.87 90 LEU A CA 1
ATOM 631 C C . LEU A 1 92 ? -19.303 112.481 -5.277 1.00 20.02 90 LEU A C 1
ATOM 632 O O . LEU A 1 92 ? -19.640 112.688 -6.442 1.00 19.85 90 LEU A O 1
ATOM 638 N N . TYR A 1 93 ? -19.759 113.185 -4.249 1.00 20.08 91 TYR A N 1
ATOM 639 C CA . TYR A 1 93 ? -20.655 114.322 -4.417 1.00 20.35 91 TYR A CA 1
ATOM 640 C C . TYR A 1 93 ? -19.821 115.551 -4.081 1.00 20.98 91 TYR A C 1
ATOM 641 O O . TYR A 1 93 ? -19.239 115.626 -3.005 1.00 19.48 91 TYR A O 1
ATOM 650 N N . ASP A 1 94 ? -19.740 116.501 -5.007 1.00 21.21 92 ASP A N 1
ATOM 651 C CA . ASP A 1 94 ? -18.972 117.720 -4.766 1.00 22.33 92 ASP A CA 1
ATOM 652 C C . ASP A 1 94 ? -19.943 118.759 -4.205 1.00 23.91 92 ASP A C 1
ATOM 653 O O . ASP A 1 94 ? -20.804 119.265 -4.922 1.00 24.86 92 ASP A O 1
ATOM 658 N N . ALA A 1 95 ? -19.796 119.070 -2.923 1.00 23.21 93 ALA A N 1
ATOM 659 C CA . ALA A 1 95 ? -20.683 120.016 -2.251 1.00 26.05 93 ALA A CA 1
ATOM 660 C C . ALA A 1 95 ? -20.575 121.452 -2.742 1.00 27.28 93 ALA A C 1
ATOM 661 O O . ALA A 1 95 ? -21.508 122.238 -2.574 1.00 28.62 93 ALA A O 1
ATOM 663 N N . GLN A 1 96 ? -19.451 121.800 -3.353 1.00 27.45 94 GLN A N 1
ATOM 664 C CA . GLN A 1 96 ? -19.271 123.165 -3.829 1.00 30.17 94 GLN A CA 1
ATOM 665 C C . GLN A 1 96 ? -19.986 123.421 -5.152 1.00 30.77 94 GLN A C 1
ATOM 666 O O . GLN A 1 96 ? -20.552 124.496 -5.362 1.00 31.30 94 GLN A O 1
ATOM 672 N N . THR A 1 97 ? -19.978 122.429 -6.034 1.00 31.70 95 THR A N 1
ATOM 673 C CA . THR A 1 97 ? -20.612 122.565 -7.342 1.00 31.86 95 THR A CA 1
ATOM 674 C C . THR A 1 97 ? -21.909 121.771 -7.467 1.00 32.05 95 THR A C 1
ATOM 675 O O . THR A 1 97 ? -22.774 122.102 -8.285 1.00 33.62 95 THR A O 1
ATOM 679 N N . GLY A 1 98 ? -22.045 120.727 -6.655 1.00 30.15 96 GLY A N 1
ATOM 680 C CA . GLY A 1 98 ? -23.231 119.893 -6.710 1.00 29.07 96 GLY A CA 1
ATOM 681 C C . GLY A 1 98 ? -23.042 118.766 -7.711 1.00 27.50 96 GLY A C 1
ATOM 682 O O . GLY A 1 98 ? -23.892 117.884 -7.848 1.00 29.24 96 GLY A O 1
ATOM 683 N N . THR A 1 99 ? -21.909 118.798 -8.403 1.00 26.20 97 THR A N 1
ATOM 684 C CA . THR A 1 99 ? -21.573 117.801 -9.412 1.00 24.77 97 THR A CA 1
ATOM 685 C C . THR A 1 99 ? -21.228 116.461 -8.784 1.00 22.93 97 THR A C 1
ATOM 686 O O . THR A 1 99 ? -20.621 116.406 -7.716 1.00 22.27 97 THR A O 1
ATOM 690 N N . LEU A 1 100 ? -21.628 115.385 -9.451 1.00 20.95 98 LEU A N 1
ATOM 691 C CA . LEU A 1 100 ? -21.325 114.046 -8.969 1.00 20.38 98 LEU A CA 1
ATOM 692 C C . LEU A 1 100 ? -20.215 113.469 -9.828 1.00 21.34 98 LEU A C 1
ATOM 693 O O . LEU A 1 100 ? -20.193 113.661 -11.045 1.00 20.68 98 LEU A O 1
ATOM 698 N N . PHE A 1 101 ? -19.295 112.762 -9.184 1.00 19.84 99 PHE A N 1
ATOM 699 C CA . PHE A 1 101 ? -18.192 112.116 -9.879 1.00 20.08 99 PHE A CA 1
ATOM 700 C C . PHE A 1 101 ? -18.314 110.620 -9.666 1.00 19.58 99 PHE A C 1
ATOM 701 O O . PHE A 1 101 ? -18.598 110.175 -8.557 1.00 19.95 99 PHE A O 1
ATOM 709 N N . LEU A 1 102 ? -18.125 109.849 -10.726 1.00 18.34 100 LEU A N 1
ATOM 710 C CA . LEU A 1 102 ? -18.109 108.401 -10.589 1.00 18.49 100 LEU A CA 1
ATOM 711 C C . LEU A 1 102 ? -16.776 107.979 -11.183 1.00 19.71 100 LEU A C 1
ATOM 712 O O . LEU A 1 102 ? -16.602 107.976 -12.404 1.00 19.11 100 LEU A O 1
ATOM 717 N N . PHE A 1 103 ? -15.820 107.667 -10.316 1.00 17.05 101 PHE A N 1
ATOM 718 C CA . PHE A 1 103 ? -14.516 107.216 -10.776 1.00 17.18 101 PHE A CA 1
ATOM 719 C C . PHE A 1 103 ? -14.628 105.713 -10.933 1.00 17.17 101 PHE A C 1
ATOM 720 O O . PHE A 1 103 ? -15.389 105.066 -10.224 1.00 17.15 101 PHE A O 1
ATOM 728 N N . PHE A 1 104 ? -13.891 105.153 -11.878 1.00 16.60 102 PHE A N 1
ATOM 729 C CA . PHE A 1 104 ? -13.936 103.718 -12.067 1.00 16.35 102 PHE A CA 1
ATOM 730 C C . PHE A 1 104 ? -12.694 103.265 -12.802 1.00 16.47 102 PHE A C 1
ATOM 731 O O . PHE A 1 104 ? -11.920 104.082 -13.297 1.00 18.30 102 PHE A O 1
ATOM 739 N N . ILE A 1 105 ? -12.510 101.954 -12.844 1.00 16.88 103 ILE A N 1
ATOM 740 C CA . ILE A 1 105 ? -11.364 101.332 -13.484 1.00 17.76 103 ILE A CA 1
ATOM 741 C C . ILE A 1 105 ? -11.822 100.618 -14.754 1.00 17.64 103 ILE A C 1
ATOM 742 O O . ILE A 1 105 ? -12.899 100.033 -14.784 1.00 18.23 103 ILE A O 1
ATOM 747 N N . ALA A 1 106 ? -11.002 100.679 -15.798 1.00 19.40 104 ALA A N 1
ATOM 748 C CA . ALA A 1 106 ? -11.322 100.013 -17.057 1.00 20.08 104 ALA A CA 1
ATOM 749 C C . ALA A 1 106 ? -10.142 99.134 -17.458 1.00 20.67 104 ALA A C 1
ATOM 750 O O . ALA A 1 106 ? -9.005 99.598 -17.501 1.00 21.22 104 ALA A O 1
ATOM 752 N N . ILE A 1 107 ? -10.416 97.863 -17.740 1.00 20.80 105 ILE A N 1
ATOM 753 C CA . ILE A 1 107 ? -9.369 96.926 -18.138 1.00 22.73 105 ILE A CA 1
ATOM 754 C C . ILE A 1 107 ? -9.794 96.191 -19.406 1.00 23.70 105 ILE A C 1
ATOM 755 O O . ILE A 1 107 ? -10.952 95.817 -19.547 1.00 22.97 105 ILE A O 1
ATOM 761 N N . PRO A 1 108 ? -8.862 95.984 -20.349 1.00 25.26 106 PRO A N 1
ATOM 762 C CA . PRO A 1 108 ? -9.210 95.282 -21.590 1.00 26.69 106 PRO A CA 1
ATOM 763 C C . PRO A 1 108 ? -9.953 93.975 -21.335 1.00 27.58 106 PRO A C 1
ATOM 764 O O . PRO A 1 108 ? -9.600 93.217 -20.429 1.00 27.80 106 PRO A O 1
ATOM 768 N N . GLY A 1 109 ? -10.976 93.718 -22.144 1.00 28.63 107 GLY A N 1
ATOM 769 C CA . GLY A 1 109 ? -11.763 92.506 -21.995 1.00 30.03 107 GLY A CA 1
ATOM 770 C C . GLY A 1 109 ? -11.020 91.233 -22.353 1.00 30.70 107 GLY A C 1
ATOM 771 O O . GLY A 1 109 ? -11.431 90.140 -21.962 1.00 32.89 107 GLY A O 1
ATOM 772 N N . GLN A 1 110 ? -9.930 91.367 -23.100 1.00 30.52 108 GLN A N 1
ATOM 773 C CA . GLN A 1 110 ? -9.130 90.212 -23.500 1.00 31.47 108 GLN A CA 1
ATOM 774 C C . GLN A 1 110 ? -7.650 90.545 -23.396 1.00 30.54 108 GLN A C 1
ATOM 775 O O . GLN A 1 110 ? -7.278 91.716 -23.325 1.00 29.80 108 GLN A O 1
ATOM 781 N N . VAL A 1 111 ? -6.808 89.516 -23.384 1.00 29.11 109 VAL A N 1
ATOM 782 C CA . VAL A 1 111 ? -5.367 89.726 -23.305 1.00 28.58 109 VAL A CA 1
ATOM 783 C C . VAL A 1 111 ? -4.945 90.549 -24.517 1.00 28.74 109 VAL A C 1
ATOM 784 O O . VAL A 1 111 ? -5.297 90.218 -25.651 1.00 28.98 109 VAL A O 1
ATOM 788 N N . THR A 1 112 ? -4.201 91.623 -24.275 1.00 27.53 110 THR A N 1
ATOM 789 C CA . THR A 1 112 ? -3.752 92.492 -25.359 1.00 28.54 110 THR A CA 1
ATOM 790 C C . THR A 1 112 ? -2.432 92.020 -25.955 1.00 29.75 110 THR A C 1
ATOM 791 O O . THR A 1 112 ? -1.732 91.190 -25.369 1.00 28.39 110 THR A O 1
ATOM 795 N N . GLU A 1 113 ? -2.096 92.553 -27.126 1.00 31.06 111 GLU A N 1
ATOM 796 C CA . GLU A 1 113 ? -0.850 92.193 -27.794 1.00 33.06 111 GLU A CA 1
ATOM 797 C C . GLU A 1 113 ? 0.324 92.537 -26.883 1.00 31.86 111 GLU A C 1
ATOM 798 O O . GLU A 1 113 ? 1.302 91.793 -26.804 1.00 31.77 111 GLU A O 1
ATOM 804 N N . GLN A 1 114 ? 0.219 93.670 -26.194 1.00 30.62 112 GLN A N 1
ATOM 805 C CA . GLN A 1 114 ? 1.266 94.111 -25.281 1.00 30.02 112 GLN A CA 1
ATOM 806 C C . GLN A 1 114 ? 1.464 93.087 -24.164 1.00 28.48 112 GLN A C 1
ATOM 807 O O . GLN A 1 114 ? 2.593 92.751 -23.814 1.00 28.35 112 GLN A O 1
ATOM 813 N N . GLN A 1 115 ? 0.361 92.584 -23.617 1.00 27.67 113 GLN A N 1
ATOM 814 C CA . GLN A 1 115 ? 0.430 91.599 -22.541 1.00 28.02 113 GLN A CA 1
ATOM 815 C C . GLN A 1 115 ? 0.979 90.257 -23.012 1.00 28.49 113 GLN A C 1
ATOM 816 O O . GLN A 1 115 ? 1.550 89.503 -22.224 1.00 27.35 113 GLN A O 1
ATOM 822 N N . GLN A 1 116 ? 0.794 89.952 -24.292 1.00 28.86 114 GLN A N 1
ATOM 823 C CA . GLN A 1 116 ? 1.302 88.701 -24.845 1.00 30.21 114 GLN A CA 1
ATOM 824 C C . GLN A 1 116 ? 2.827 88.691 -24.761 1.00 30.84 114 GLN A C 1
ATOM 825 O O . GLN A 1 116 ? 3.440 87.638 -24.575 1.00 32.38 114 GLN A O 1
ATOM 831 N N . LEU A 1 117 ? 3.429 89.870 -24.895 1.00 31.07 115 LEU A N 1
ATOM 832 C CA . LEU A 1 117 ? 4.883 90.017 -24.846 1.00 31.81 115 LEU A CA 1
ATOM 833 C C . LEU A 1 117 ? 5.399 90.276 -23.430 1.00 31.67 115 LEU A C 1
ATOM 834 O O . LEU A 1 117 ? 6.459 89.778 -23.043 1.00 31.21 115 LEU A O 1
ATOM 839 N N . GLN A 1 118 ? 4.648 91.067 -22.668 1.00 31.33 116 GLN A N 1
ATOM 840 C CA . GLN A 1 118 ? 5.012 91.406 -21.294 1.00 31.25 116 GLN A CA 1
ATOM 841 C C . GLN A 1 118 ? 3.815 91.098 -20.403 1.00 30.14 116 GLN A C 1
ATOM 842 O O . GLN A 1 118 ? 2.889 91.898 -20.297 1.00 29.20 116 GLN A O 1
ATOM 848 N N . THR A 1 119 ? 3.848 89.934 -19.766 1.00 29.61 117 THR A N 1
ATOM 849 C CA . THR A 1 119 ? 2.759 89.479 -18.911 1.00 29.16 117 THR A CA 1
ATOM 850 C C . THR A 1 119 ? 2.268 90.487 -17.873 1.00 29.00 117 THR A C 1
ATOM 851 O O . THR A 1 119 ? 1.066 90.583 -17.620 1.00 29.11 117 THR A O 1
ATOM 855 N N . ARG A 1 120 ? 3.188 91.240 -17.281 1.00 27.65 118 ARG A N 1
ATOM 856 C CA . ARG A 1 120 ? 2.820 92.211 -16.254 1.00 27.20 118 ARG A CA 1
ATOM 857 C C . ARG A 1 120 ? 2.672 93.645 -16.749 1.00 26.45 118 ARG A C 1
ATOM 858 O O . ARG A 1 120 ? 2.706 94.584 -15.954 1.00 25.80 118 ARG A O 1
ATOM 866 N N . ALA A 1 121 ? 2.501 93.821 -18.054 1.00 24.77 119 ALA A N 1
ATOM 867 C CA . ALA A 1 121 ? 2.343 95.161 -18.609 1.00 24.19 119 ALA A CA 1
ATOM 868 C C . ALA A 1 121 ? 1.073 95.793 -18.045 1.00 23.15 119 ALA A C 1
ATOM 869 O O . ALA A 1 121 ? 0.043 95.133 -17.938 1.00 23.40 119 ALA A O 1
ATOM 871 N N . ASN A 1 122 ? 1.151 97.069 -17.684 1.00 22.01 120 ASN A N 1
ATOM 872 C CA . ASN A 1 122 ? -0.006 97.768 -17.138 1.00 21.04 120 ASN A CA 1
ATOM 873 C C . ASN A 1 122 ? -0.910 98.216 -18.282 1.00 21.58 120 ASN A C 1
ATOM 874 O O . ASN A 1 122 ? -0.478 98.959 -19.168 1.00 22.96 120 ASN A O 1
ATOM 879 N N . VAL A 1 123 ? -2.157 97.753 -18.262 1.00 21.51 121 VAL A N 1
ATOM 880 C CA . VAL A 1 123 ? -3.137 98.111 -19.287 1.00 21.36 121 VAL A CA 1
ATOM 881 C C . VAL A 1 123 ? -4.402 98.643 -18.620 1.00 21.88 121 VAL A C 1
ATOM 882 O O . VAL A 1 123 ? -5.434 98.822 -19.264 1.00 21.80 121 VAL A O 1
ATOM 886 N N . THR A 1 124 ? -4.309 98.89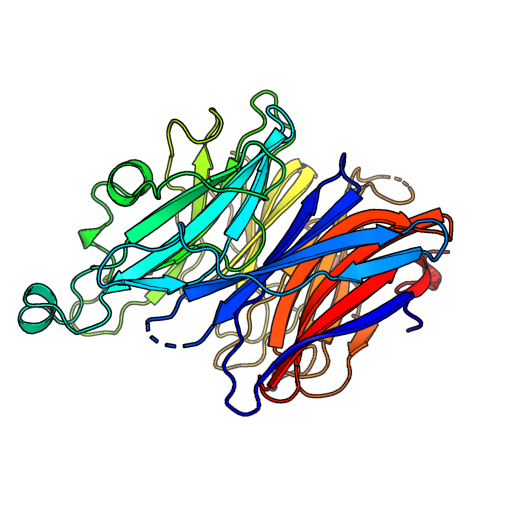6 -17.319 1.00 20.10 122 THR A N 1
ATOM 887 C CA . THR A 1 124 ? -5.444 99.387 -16.549 1.00 20.36 122 THR A CA 1
ATOM 888 C C . THR A 1 124 ? -5.611 100.899 -16.695 1.00 19.33 122 THR A C 1
ATOM 889 O O . THR A 1 124 ? -4.634 101.647 -16.702 1.00 19.91 122 THR A O 1
ATOM 893 N N . ARG A 1 125 ? -6.858 101.342 -16.823 1.00 20.47 123 ARG A N 1
ATOM 894 C CA . ARG A 1 125 ? -7.151 102.759 -16.998 1.00 20.52 123 ARG A CA 1
ATOM 895 C C . ARG A 1 125 ? -7.993 103.341 -15.868 1.00 19.93 123 ARG A C 1
ATOM 896 O O . ARG A 1 125 ? -8.904 102.686 -15.360 1.00 20.04 123 ARG A O 1
ATOM 904 N N . LEU A 1 126 ? -7.673 104.571 -15.474 1.00 20.56 124 LEU A N 1
ATOM 905 C CA . LEU A 1 126 ? -8.436 105.272 -14.442 1.00 20.16 124 LEU A CA 1
ATOM 906 C C . LEU A 1 126 ? -9.386 106.193 -15.201 1.00 21.43 124 LEU A C 1
ATOM 907 O O . LEU A 1 126 ? -8.942 107.009 -16.006 1.00 21.05 124 LEU A O 1
ATOM 912 N N . CYS A 1 127 ? -10.684 106.065 -14.946 1.00 20.87 125 CYS A N 1
ATOM 913 C CA . CYS A 1 127 ? -11.671 106.879 -15.649 1.00 20.58 125 CYS A CA 1
ATOM 914 C C . CYS A 1 127 ? -12.674 107.560 -14.743 1.00 21.95 125 CYS A C 1
ATOM 915 O O . CYS A 1 127 ? -12.755 107.282 -13.548 1.00 20.42 125 CYS A O 1
ATOM 918 N N . GLN A 1 128 ? -13.450 108.460 -15.333 1.00 21.33 126 GLN A N 1
ATOM 919 C CA . GLN A 1 128 ? -14.494 109.134 -14.588 1.00 22.46 126 GLN A CA 1
ATOM 920 C C . GLN A 1 128 ? -15.585 109.613 -15.518 1.00 23.41 126 GLN A C 1
ATOM 921 O O . GLN A 1 128 ? -15.352 109.862 -16.703 1.00 23.70 126 GLN A O 1
ATOM 927 N N . VAL A 1 129 ? -16.789 109.685 -14.972 1.00 22.40 127 VAL A N 1
ATOM 928 C CA . VAL A 1 129 ? -17.929 110.240 -15.683 1.00 22.05 127 VAL A CA 1
ATOM 929 C C . VAL A 1 129 ? -18.499 111.170 -14.630 1.00 22.66 127 VAL A C 1
ATOM 930 O O . VAL A 1 129 ? -18.355 110.926 -13.430 1.00 21.61 127 VAL A O 1
ATOM 934 N N . THR A 1 130 ? -19.111 112.260 -15.060 1.00 21.25 128 THR A N 1
ATOM 935 C CA . THR A 1 130 ? -19.667 113.200 -14.104 1.00 22.02 128 THR A CA 1
ATOM 936 C C . THR A 1 130 ? -21.116 113.481 -14.433 1.00 22.25 128 THR A C 1
ATOM 937 O O . THR A 1 130 ? -21.560 113.248 -15.556 1.00 22.61 128 THR A O 1
ATOM 941 N N . SER A 1 131 ? -21.854 113.959 -13.439 1.00 22.12 129 SER A N 1
ATOM 942 C CA . SER A 1 131 ? -23.258 114.286 -13.629 1.00 22.88 129 SER A CA 1
ATOM 943 C C . SER A 1 131 ? -23.586 115.625 -12.993 1.00 23.79 129 SER A C 1
ATOM 944 O O . SER A 1 131 ? -23.156 115.917 -11.877 1.00 22.31 129 SER A O 1
ATOM 947 N N . THR A 1 132 ? -24.345 116.444 -13.713 1.00 25.24 130 THR A N 1
ATOM 948 C CA . THR A 1 132 ? -24.749 117.743 -13.201 1.00 27.29 130 THR A CA 1
ATOM 949 C C . THR A 1 132 ? -26.252 117.766 -12.955 1.00 28.21 130 THR A C 1
ATOM 950 O O . THR A 1 132 ? -26.820 118.817 -12.648 1.00 29.40 130 THR A O 1
ATOM 954 N N . ASP A 1 133 ? -26.895 116.610 -13.096 1.00 27.39 131 ASP A N 1
ATOM 955 C CA . ASP A 1 133 ? -28.331 116.516 -12.854 1.00 27.80 131 ASP A CA 1
ATOM 956 C C . ASP A 1 133 ? -28.671 115.431 -11.835 1.00 27.34 131 ASP A C 1
ATOM 957 O O . ASP A 1 133 ? -29.596 114.642 -12.020 1.00 27.29 131 ASP A O 1
ATOM 962 N N . HIS A 1 134 ? -27.892 115.402 -10.756 1.00 27.09 132 HIS A N 1
ATOM 963 C CA . HIS A 1 134 ? -28.095 114.461 -9.661 1.00 27.24 132 HIS A CA 1
ATOM 964 C C . HIS A 1 134 ? -27.943 112.989 -10.030 1.00 25.88 132 HIS A C 1
ATOM 965 O O . HIS A 1 134 ? -28.538 112.119 -9.397 1.00 26.02 132 HIS A O 1
ATOM 972 N N . GLY A 1 135 ? -27.141 112.710 -11.052 1.00 25.34 133 GLY A N 1
ATOM 973 C CA . GLY A 1 135 ? -26.917 111.334 -11.451 1.00 25.94 133 GLY A CA 1
ATOM 974 C C . GLY A 1 135 ? -27.909 110.733 -12.427 1.00 26.76 133 GLY A C 1
ATOM 975 O O . GLY A 1 135 ? -27.876 109.531 -12.672 1.00 27.68 133 GLY A O 1
ATOM 976 N N . ARG A 1 136 ? -28.792 111.551 -12.989 1.00 27.02 134 ARG A N 1
ATOM 977 C CA . ARG A 1 136 ? -29.767 111.035 -13.942 1.00 28.61 134 ARG A CA 1
ATOM 978 C C . ARG A 1 136 ? -29.097 110.744 -15.280 1.00 28.07 134 ARG A C 1
ATOM 979 O O . ARG A 1 136 ? -29.416 109.754 -15.939 1.00 30.53 134 ARG A O 1
ATOM 990 N N . THR A 1 137 ? -28.168 111.609 -15.675 1.00 27.25 135 THR A N 1
ATOM 991 C CA . THR A 1 137 ? -27.433 111.427 -16.921 1.00 27.43 135 THR A CA 1
ATOM 992 C C . THR A 1 137 ? -25.956 111.662 -16.641 1.00 26.20 135 THR A C 1
ATOM 993 O O . THR A 1 137 ? -25.598 112.444 -15.757 1.00 25.30 135 THR A O 1
ATOM 997 N N . TRP A 1 138 ? -25.098 110.994 -17.402 1.00 25.76 136 TRP A N 1
ATOM 998 C CA . TRP A 1 138 ? -23.665 111.122 -17.194 1.00 24.84 136 TRP A CA 1
ATOM 999 C C . TRP A 1 138 ? -22.906 111.584 -18.424 1.00 25.59 136 TRP A C 1
ATOM 1000 O O . TRP A 1 138 ? -23.339 111.368 -19.555 1.00 26.14 136 TRP A O 1
ATOM 1011 N N . SER A 1 139 ? -21.769 112.223 -18.184 1.00 24.88 137 SER A N 1
ATOM 1012 C CA . SER A 1 139 ? -20.911 112.723 -19.247 1.00 25.46 137 SER A CA 1
ATOM 1013 C C . SER A 1 139 ? -20.223 111.552 -19.927 1.00 26.48 137 SER A C 1
ATOM 1014 O O . SER A 1 139 ? -20.265 110.424 -19.432 1.00 25.51 137 SER A O 1
ATOM 1017 N N . SER A 1 140 ? -19.591 111.819 -21.065 1.00 26.73 138 SER A N 1
ATOM 1018 C CA . SER A 1 140 ? -18.846 110.777 -21.754 1.00 27.24 138 SER A CA 1
ATOM 1019 C C . SER A 1 140 ? -17.675 110.503 -20.810 1.00 26.88 138 SER A C 1
ATOM 1020 O O . SER A 1 140 ? -17.285 111.372 -20.030 1.00 26.15 138 SER A O 1
ATOM 1024 N N . PRO A 1 141 ? -17.100 109.297 -20.865 1.00 26.46 139 PRO A N 1
ATOM 1025 C CA . PRO A 1 141 ? -15.979 108.990 -19.974 1.00 26.30 139 PRO A CA 1
ATOM 1026 C C . PRO A 1 141 ? -14.705 109.781 -20.248 1.00 26.61 139 PRO A C 1
ATOM 1027 O O . PRO A 1 141 ? -14.376 110.089 -21.396 1.00 27.12 139 PRO A O 1
ATOM 1031 N N . ARG A 1 142 ? -14.000 110.116 -19.174 1.00 25.66 140 ARG A N 1
ATOM 1032 C CA . ARG A 1 142 ? -12.744 110.852 -19.258 1.00 25.87 140 ARG A CA 1
ATOM 1033 C C . ARG A 1 142 ? -11.649 109.955 -18.683 1.00 26.25 140 ARG A C 1
ATOM 1034 O O . ARG A 1 142 ? -11.758 109.480 -17.552 1.00 25.06 140 ARG A O 1
ATOM 1042 N N . ASP A 1 143 ? -10.605 109.717 -19.471 1.00 25.04 141 ASP A N 1
ATOM 1043 C CA . ASP A 1 143 ? -9.494 108.877 -19.039 1.00 24.86 141 ASP A CA 1
ATOM 1044 C C . ASP A 1 143 ? -8.495 109.761 -18.301 1.00 25.66 141 ASP A C 1
ATOM 1045 O O . ASP A 1 143 ? -7.827 110.600 -18.909 1.00 26.01 141 ASP A O 1
ATOM 1050 N N . LEU A 1 144 ? -8.394 109.562 -16.990 1.00 23.67 142 LEU A N 1
ATOM 1051 C CA . LEU A 1 144 ? -7.510 110.353 -16.135 1.00 24.63 142 LEU A CA 1
ATOM 1052 C C . LEU A 1 144 ? -6.144 109.721 -15.904 1.00 22.73 142 LEU A C 1
ATOM 1053 O O . LEU A 1 144 ? -5.302 110.299 -15.219 1.00 23.76 142 LEU A O 1
ATOM 1058 N N . THR A 1 145 ? -5.930 108.540 -16.469 1.00 23.55 143 THR A N 1
ATOM 1059 C CA . THR A 1 145 ? -4.688 107.801 -16.267 1.00 24.25 143 THR A CA 1
ATOM 1060 C C . THR A 1 145 ? -3.395 108.604 -16.351 1.00 25.96 143 THR A C 1
ATOM 1061 O O . THR A 1 145 ? -2.642 108.682 -15.382 1.00 26.21 143 THR A O 1
ATOM 1065 N N . ASP A 1 146 ? -3.136 109.200 -17.507 1.00 28.16 144 ASP A N 1
ATOM 1066 C CA . ASP A 1 146 ? -1.913 109.969 -17.699 1.00 31.00 144 ASP A CA 1
ATOM 1067 C C . ASP A 1 146 ? -1.785 111.141 -16.728 1.00 30.85 144 ASP A C 1
ATOM 1068 O O . ASP A 1 146 ? -0.734 111.344 -16.120 1.00 31.31 144 ASP A O 1
ATOM 1073 N N . ALA A 1 147 ? -2.867 111.894 -16.572 1.00 29.98 145 ALA A N 1
ATOM 1074 C CA . ALA A 1 147 ? -2.880 113.059 -15.696 1.00 29.14 145 ALA A CA 1
ATOM 1075 C C . ALA A 1 147 ? -2.733 112.766 -14.204 1.00 28.66 145 ALA A C 1
ATOM 1076 O O . ALA A 1 147 ? -2.118 113.542 -13.475 1.00 29.86 145 ALA A O 1
ATOM 1078 N N . ALA A 1 148 ? -3.297 111.656 -13.745 1.00 26.32 146 ALA A N 1
ATOM 1079 C CA . ALA A 1 148 ? -3.239 111.326 -12.324 1.00 25.06 146 ALA A CA 1
ATOM 1080 C C . ALA A 1 148 ? -2.068 110.451 -11.887 1.00 24.65 146 ALA A C 1
ATOM 1081 O O . ALA A 1 148 ? -1.534 110.625 -10.792 1.00 23.98 146 ALA A O 1
ATOM 1083 N N . ILE A 1 149 ? -1.663 109.516 -12.738 1.00 24.89 147 ILE A N 1
ATOM 1084 C CA . ILE A 1 149 ? -0.581 108.602 -12.387 1.00 24.85 147 ILE A CA 1
ATOM 1085 C C . ILE A 1 149 ? 0.784 109.000 -12.933 1.00 27.49 147 ILE A C 1
ATOM 1086 O O . ILE A 1 149 ? 1.802 108.830 -12.261 1.00 29.08 147 ILE A O 1
ATOM 1091 N N . GLY A 1 150 ? 0.808 109.525 -14.151 1.00 28.76 148 GLY A N 1
ATOM 1092 C CA . GLY A 1 150 ? 2.068 109.944 -14.735 1.00 30.25 148 GLY A CA 1
ATOM 1093 C C . GLY A 1 150 ? 3.051 108.828 -15.042 1.00 30.74 148 GLY A C 1
ATOM 1094 O O . GLY A 1 150 ? 2.649 107.717 -15.387 1.00 30.69 148 GLY A O 1
ATOM 1095 N N . PRO A 1 151 ? 4.360 109.097 -14.915 1.00 31.81 149 PRO A N 1
ATOM 1096 C CA . PRO A 1 151 ? 5.431 108.131 -15.181 1.00 31.86 149 PRO A CA 1
ATOM 1097 C C . PRO A 1 151 ? 5.509 106.897 -14.281 1.00 30.78 149 PRO A C 1
ATOM 1098 O O . PRO A 1 151 ? 6.274 105.977 -14.561 1.00 32.32 149 PRO A O 1
ATOM 1102 N N . ALA A 1 152 ? 4.730 106.868 -13.206 1.00 28.57 150 ALA A N 1
ATOM 1103 C CA . ALA A 1 152 ? 4.748 105.715 -12.311 1.00 26.46 150 ALA A CA 1
ATOM 1104 C C . ALA A 1 152 ? 3.961 104.553 -12.918 1.00 24.90 150 ALA A C 1
ATOM 1105 O O . ALA A 1 152 ? 4.128 103.400 -12.520 1.00 24.66 150 ALA A O 1
ATOM 1107 N N . TYR A 1 153 ? 3.117 104.874 -13.892 1.00 22.75 151 TYR A N 1
ATOM 1108 C CA . TYR A 1 153 ? 2.261 103.894 -14.558 1.00 22.20 151 TYR A CA 1
ATOM 1109 C C . TYR A 1 153 ? 2.947 102.583 -14.942 1.00 21.65 151 TYR A C 1
ATOM 1110 O O . TYR A 1 153 ? 2.447 101.498 -14.647 1.00 20.67 151 TYR A O 1
ATOM 1119 N N . ARG A 1 154 ? 4.090 102.690 -15.610 1.00 22.95 152 ARG A N 1
ATOM 1120 C CA . ARG A 1 154 ? 4.828 101.515 -16.061 1.00 25.36 152 ARG A CA 1
ATOM 1121 C C . ARG A 1 154 ? 5.463 100.724 -14.922 1.00 25.31 152 ARG A C 1
ATOM 1122 O O . ARG A 1 154 ? 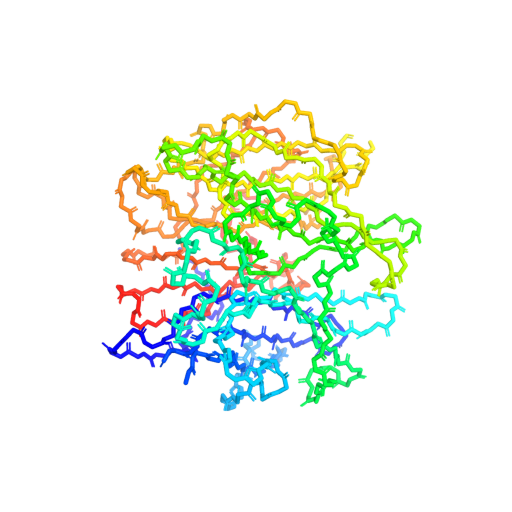5.928 99.600 -15.124 1.00 26.44 152 ARG A O 1
ATOM 1130 N N . GLU A 1 155 ? 5.473 101.304 -13.726 1.00 23.81 153 GLU A N 1
ATOM 1131 C CA . GLU A 1 155 ? 6.066 100.642 -12.568 1.00 23.63 153 GLU A CA 1
ATOM 1132 C C . GLU A 1 155 ? 5.070 99.735 -11.850 1.00 22.04 153 GLU A C 1
ATOM 1133 O O . GLU A 1 155 ? 5.428 99.048 -10.892 1.00 20.74 153 GLU A O 1
ATOM 1139 N N . TRP A 1 156 ? 3.824 99.737 -12.313 1.00 20.01 154 TRP A N 1
ATOM 1140 C CA . TRP A 1 156 ? 2.777 98.914 -11.708 1.00 19.06 154 TRP A CA 1
ATOM 1141 C C . TRP A 1 156 ? 2.254 97.887 -12.709 1.00 19.95 154 TRP A C 1
ATOM 1142 O O . TRP A 1 156 ? 2.370 98.086 -13.914 1.00 21.85 154 TRP A O 1
ATOM 1153 N N . SER A 1 157 ? 1.670 96.801 -12.209 1.00 19.24 155 SER A N 1
ATOM 1154 C CA . SER A 1 157 ? 1.091 95.783 -13.081 1.00 19.57 155 SER A CA 1
ATOM 1155 C C . SER A 1 157 ? -0.387 96.124 -13.293 1.00 20.47 155 SER A C 1
ATOM 1156 O O . SER A 1 157 ? -0.967 95.817 -14.334 1.00 20.75 155 SER A O 1
ATOM 1159 N N . THR A 1 158 ? -0.985 96.759 -12.287 1.00 18.98 156 THR A N 1
ATOM 1160 C CA . THR A 1 158 ? -2.382 97.184 -12.325 1.00 19.14 156 THR A CA 1
ATOM 1161 C C . THR A 1 158 ? -2.635 98.000 -11.060 1.00 19.25 156 THR A C 1
ATOM 1162 O O . THR A 1 158 ? -1.753 98.129 -10.209 1.00 19.06 156 THR A O 1
ATOM 1166 N N . PHE A 1 159 ? -3.831 98.561 -10.944 1.00 18.32 157 PHE A N 1
ATOM 1167 C CA . PHE A 1 159 ? -4.186 99.370 -9.783 1.00 17.82 157 PHE A CA 1
ATOM 1168 C C . PHE A 1 159 ? -5.696 99.508 -9.771 1.00 17.58 157 PHE A C 1
ATOM 1169 O O . PHE A 1 159 ? -6.376 99.073 -10.700 1.00 17.32 157 PHE A O 1
ATOM 1177 N N . ALA A 1 160 ? -6.226 100.105 -8.712 1.00 17.90 158 ALA A N 1
ATOM 1178 C CA . ALA A 1 160 ? -7.666 100.304 -8.619 1.00 16.87 158 ALA A CA 1
ATOM 1179 C C . ALA A 1 160 ? -7.966 101.452 -7.676 1.00 16.84 158 ALA A C 1
ATOM 1180 O O . ALA A 1 160 ? -7.090 101.909 -6.943 1.00 16.25 158 ALA A O 1
ATOM 1182 N N . VAL A 1 161 ? -9.198 101.942 -7.733 1.00 16.41 159 VAL A N 1
ATOM 1183 C CA . VAL A 1 161 ? -9.629 102.995 -6.832 1.00 15.38 159 VAL A CA 1
ATOM 1184 C C . VAL A 1 161 ? -10.758 102.399 -6.012 1.00 16.10 159 VAL A C 1
ATOM 1185 O O . VAL A 1 161 ? -11.459 101.498 -6.471 1.00 15.91 159 VAL A O 1
ATOM 1189 N N . GLY A 1 162 ? -10.915 102.884 -4.790 1.00 15.02 160 GLY A N 1
ATOM 1190 C CA . GLY A 1 162 ? -11.962 102.361 -3.933 1.00 17.04 160 GLY A CA 1
ATOM 1191 C C . GLY A 1 162 ? -11.801 100.871 -3.690 1.00 17.38 160 GLY A C 1
ATOM 1192 O O . GLY A 1 162 ? -10.694 100.397 -3.423 1.00 17.97 160 GLY A O 1
ATOM 1193 N N . PRO A 1 163 ? -12.879 100.089 -3.830 1.00 17.59 161 PRO A N 1
ATOM 1194 C CA . PRO A 1 163 ? -14.222 100.528 -4.211 1.00 17.97 161 PRO A CA 1
ATOM 1195 C C . PRO A 1 163 ? -14.954 101.301 -3.132 1.00 16.78 161 PRO A C 1
ATOM 1196 O O . PRO A 1 163 ? -14.505 101.388 -1.985 1.00 18.19 161 PRO A O 1
ATOM 1200 N N . GLY A 1 164 ? -16.090 101.864 -3.514 1.00 18.07 162 GLY A N 1
ATOM 1201 C CA . GLY A 1 164 ? -16.875 102.620 -2.565 1.00 17.03 162 GLY A CA 1
ATOM 1202 C C . GLY A 1 164 ? -16.657 104.111 -2.695 1.00 16.69 162 GLY A C 1
ATOM 1203 O O . GLY A 1 164 ? -15.807 104.587 -3.452 1.00 16.45 162 GLY A O 1
ATOM 1204 N N . HIS A 1 165 ? -17.433 104.852 -1.923 1.00 17.12 163 HIS A N 1
ATOM 1205 C CA . HIS A 1 165 ? -17.387 106.308 -1.933 1.00 17.04 163 HIS A CA 1
ATOM 1206 C C . HIS A 1 165 ? -16.010 106.917 -1.668 1.00 17.80 163 HIS A C 1
ATOM 1207 O O . HIS A 1 165 ? -15.203 106.348 -0.924 1.00 17.35 163 HIS A O 1
ATOM 1214 N N . CYS A 1 166 ? -15.737 108.075 -2.274 1.00 18.62 164 CYS A N 1
ATOM 1215 C CA . CYS A 1 166 ? -14.474 108.753 -1.994 1.00 19.37 164 CYS A CA 1
ATOM 1216 C C . CYS A 1 166 ? -14.748 109.890 -1.028 1.00 19.41 164 CYS A C 1
ATOM 1217 O O . CYS A 1 166 ? -15.843 109.993 -0.470 1.00 19.98 164 CYS A O 1
ATOM 1221 N N . LEU A 1 167 ? -13.771 110.775 -0.885 1.00 17.92 165 LEU A N 1
ATOM 1222 C CA . LEU A 1 167 ? -13.852 111.841 0.094 1.00 17.63 165 LEU A CA 1
ATOM 1223 C C . LEU A 1 167 ? -13.668 113.270 -0.397 1.00 17.34 165 LEU A C 1
ATOM 1224 O O . LEU A 1 167 ? -12.897 113.520 -1.324 1.00 17.46 165 LEU A O 1
ATOM 1229 N N . GLN A 1 168 ? -14.390 114.197 0.232 1.00 18.00 166 GLN A N 1
ATOM 1230 C CA . GLN A 1 168 ? -14.224 115.618 -0.056 1.00 17.62 166 GLN A CA 1
ATOM 1231 C C . GLN A 1 168 ? -13.900 116.252 1.288 1.00 18.58 166 GLN A C 1
ATOM 1232 O O . GLN A 1 168 ? -14.636 116.074 2.268 1.00 18.84 166 GLN A O 1
ATOM 1238 N N . LEU A 1 169 ? -12.793 116.982 1.333 1.00 18.71 167 LEU A N 1
ATOM 1239 C CA . LEU A 1 169 ? -12.349 117.617 2.564 1.00 20.52 167 LEU A CA 1
ATOM 1240 C C . LEU A 1 169 ? -13.094 118.904 2.860 1.00 22.39 167 LEU A C 1
ATOM 1241 O O . LEU A 1 169 ? -13.731 119.488 1.983 1.00 22.74 167 LEU A O 1
ATOM 1246 N N . ASN A 1 170 ? -13.010 119.337 4.112 1.00 23.67 168 ASN A N 1
ATOM 1247 C CA . ASN A 1 170 ? -13.655 120.571 4.526 1.00 25.96 168 ASN A CA 1
ATOM 1248 C C . ASN A 1 170 ? -12.632 121.688 4.609 1.00 27.03 168 ASN A C 1
ATOM 1249 O O . ASN A 1 170 ? -12.753 122.595 5.433 1.00 27.52 168 ASN A O 1
ATOM 1254 N N . ASP A 1 171 ? -11.609 121.602 3.762 1.00 26.00 169 ASP A N 1
ATOM 1255 C CA . ASP A 1 171 ? -10.582 122.631 3.712 1.00 25.34 169 ASP A CA 1
ATOM 1256 C C . ASP A 1 171 ? -11.122 123.732 2.805 1.00 25.13 169 ASP A C 1
ATOM 1257 O O . ASP A 1 171 ? -12.198 123.592 2.223 1.00 25.85 169 ASP A O 1
ATOM 1262 N N . ARG A 1 172 ? -10.389 124.832 2.697 1.00 26.38 170 ARG A N 1
ATOM 1263 C CA . ARG A 1 172 ? -10.817 125.956 1.874 1.00 26.66 170 ARG A CA 1
ATOM 1264 C C . ARG A 1 172 ? -11.144 125.546 0.436 1.00 25.37 170 ARG A C 1
ATOM 1265 O O . ARG A 1 172 ? -12.151 125.971 -0.131 1.00 25.70 170 ARG A O 1
ATOM 1273 N N . ALA A 1 173 ? -10.294 124.707 -0.144 1.00 24.10 171 ALA A N 1
ATOM 1274 C CA . ALA A 1 173 ? -10.472 124.262 -1.522 1.00 22.49 171 ALA A CA 1
ATOM 1275 C C . ALA A 1 173 ? -11.524 123.178 -1.729 1.00 22.66 171 ALA A C 1
ATOM 1276 O O . ALA A 1 173 ? -11.909 122.908 -2.869 1.00 22.03 171 ALA A O 1
ATOM 1278 N N . ARG A 1 174 ? -11.999 122.576 -0.638 1.00 20.92 172 ARG A N 1
ATOM 1279 C CA . ARG A 1 174 ? -12.965 121.476 -0.702 1.00 20.98 172 ARG A CA 1
ATOM 1280 C C . ARG A 1 174 ? -12.360 120.409 -1.611 1.00 19.77 172 ARG A C 1
ATOM 1281 O O . ARG A 1 174 ? -12.972 119.956 -2.582 1.00 19.73 172 ARG A O 1
ATOM 1289 N N . SER A 1 175 ? -11.138 120.019 -1.261 1.00 19.72 173 SER A N 1
ATOM 1290 C CA . SER A 1 175 ? -10.356 119.040 -2.005 1.00 18.35 173 SER A CA 1
ATOM 1291 C C . SER A 1 175 ? -11.008 117.673 -2.151 1.00 18.58 173 SER A C 1
ATOM 1292 O O . SER A 1 175 ? -11.770 117.236 -1.290 1.00 18.99 173 SER A O 1
ATOM 1295 N N . LEU A 1 176 ? -10.687 117.004 -3.253 1.00 17.35 174 LEU A N 1
ATOM 1296 C CA . LEU A 1 176 ? -11.203 115.665 -3.520 1.00 17.13 174 LEU A CA 1
ATOM 1297 C C . LEU A 1 176 ? -10.078 114.678 -3.241 1.00 17.31 174 LEU A C 1
ATOM 1298 O O . LEU A 1 176 ? -8.944 114.880 -3.676 1.00 16.47 174 LEU A O 1
ATOM 1303 N N . VAL A 1 177 ? -10.392 113.614 -2.507 1.00 16.12 175 VAL A N 1
ATOM 1304 C CA . VAL A 1 177 ? -9.409 112.588 -2.177 1.00 16.70 175 VAL A CA 1
ATOM 1305 C C . VAL A 1 177 ? -9.997 111.252 -2.604 1.00 15.71 175 VAL A C 1
ATOM 1306 O O . VAL A 1 177 ? -11.086 110.867 -2.162 1.00 16.83 175 VAL A O 1
ATOM 1310 N N . VAL A 1 178 ? -9.289 110.558 -3.486 1.00 15.18 176 VAL A N 1
ATOM 1311 C CA . VAL A 1 178 ? -9.751 109.270 -3.988 1.00 15.86 176 VAL A CA 1
ATOM 1312 C C . VAL A 1 178 ? -8.819 108.168 -3.492 1.00 14.17 176 VAL A C 1
ATOM 1313 O O . VAL A 1 178 ? -7.639 108.136 -3.840 1.00 15.97 176 VAL A O 1
ATOM 1317 N N . PRO A 1 179 ? -9.342 107.252 -2.662 1.00 14.24 177 PRO A N 1
ATOM 1318 C CA . PRO A 1 179 ? -8.522 106.159 -2.134 1.00 14.82 177 PRO A CA 1
ATOM 1319 C C . PRO A 1 179 ? -8.193 105.183 -3.253 1.00 15.53 177 PRO A C 1
ATOM 1320 O O . PRO A 1 179 ? -9.016 104.937 -4.138 1.00 15.29 177 PRO A O 1
ATOM 1324 N N . ALA A 1 180 ? -6.992 104.623 -3.211 1.00 15.69 178 ALA A N 1
ATOM 1325 C CA . ALA A 1 180 ? -6.576 103.711 -4.264 1.00 16.61 178 ALA A CA 1
ATOM 1326 C C . ALA A 1 180 ? -5.475 102.779 -3.799 1.00 16.44 178 ALA A C 1
ATOM 1327 O O . ALA A 1 180 ? -5.013 102.854 -2.664 1.00 17.01 178 ALA A O 1
ATOM 1329 N N . TYR A 1 181 ? -5.065 101.886 -4.690 1.00 16.69 179 TYR A N 1
ATOM 1330 C CA . TYR A 1 181 ? -3.968 100.983 -4.386 1.00 16.74 179 TYR A CA 1
ATOM 1331 C C . TYR A 1 181 ? -3.390 100.477 -5.693 1.00 16.98 179 TYR A C 1
ATOM 1332 O O . TYR A 1 181 ? -4.095 100.373 -6.697 1.00 17.00 179 TYR A O 1
ATOM 1341 N N . ALA A 1 182 ? -2.096 100.190 -5.684 1.00 17.64 180 ALA A N 1
ATOM 1342 C CA . ALA A 1 182 ? -1.427 99.711 -6.883 1.00 17.81 180 ALA A CA 1
ATOM 1343 C C . ALA A 1 182 ? -0.554 98.504 -6.600 1.00 18.36 180 ALA A C 1
ATOM 1344 O O . ALA A 1 182 ? 0.011 98.378 -5.514 1.00 18.53 180 ALA A O 1
ATOM 1346 N N . TYR A 1 183 ? -0.458 97.613 -7.583 1.00 18.63 181 TYR A N 1
ATOM 1347 C CA . TYR A 1 183 ? 0.401 96.437 -7.472 1.00 17.57 181 TYR A CA 1
ATOM 1348 C C . TYR A 1 183 ? 1.730 96.889 -8.053 1.00 19.73 181 TYR A C 1
ATOM 1349 O O . TYR A 1 183 ? 1.851 97.118 -9.258 1.00 19.35 181 TYR A O 1
ATOM 1358 N N . ARG A 1 184 ? 2.720 97.038 -7.183 1.00 18.55 182 ARG A N 1
ATOM 1359 C CA . ARG A 1 184 ? 4.030 97.522 -7.592 1.00 20.14 182 ARG A CA 1
ATOM 1360 C C . ARG A 1 184 ? 4.960 96.418 -8.070 1.00 21.22 182 ARG A C 1
ATOM 1361 O O . ARG A 1 184 ? 5.183 95.439 -7.366 1.00 20.87 182 ARG A O 1
ATOM 1369 N N . LYS A 1 185 ? 5.495 96.588 -9.275 1.00 22.35 183 LYS A N 1
ATOM 1370 C CA . LYS A 1 185 ? 6.422 95.618 -9.850 1.00 24.27 183 LYS A CA 1
ATOM 1371 C C . LYS A 1 185 ? 7.827 95.936 -9.352 1.00 26.95 183 LYS A C 1
ATOM 1372 O O . LYS A 1 185 ? 8.665 96.448 -10.094 1.00 27.81 183 LYS A O 1
ATOM 1378 N N . LEU A 1 186 ? 8.075 95.623 -8.086 1.00 28.69 184 LEU A N 1
ATOM 1379 C CA . LEU A 1 186 ? 9.367 95.890 -7.468 1.00 31.34 184 LEU A CA 1
ATOM 1380 C C . LEU A 1 186 ? 10.378 94.773 -7.686 1.00 32.55 184 LEU A C 1
ATOM 1381 O O . LEU A 1 186 ? 11.581 95.026 -7.757 1.00 31.98 184 LEU A O 1
ATOM 1386 N N . HIS A 1 187 ? 9.887 93.542 -7.792 1.00 36.16 185 HIS A N 1
ATOM 1387 C CA . HIS A 1 187 ? 10.744 92.378 -7.999 1.00 39.04 185 HIS A CA 1
ATOM 1388 C C . HIS A 1 187 ? 10.443 91.759 -9.366 1.00 40.31 185 HIS A C 1
ATOM 1389 O O . HIS A 1 187 ? 9.290 91.472 -9.688 1.00 40.74 185 HIS A O 1
ATOM 1396 N N . PRO A 1 188 ? 11.481 91.537 -10.186 1.00 41.04 186 PRO A N 1
ATOM 1397 C CA . PRO A 1 188 ? 11.313 90.954 -11.522 1.00 41.61 186 PRO A CA 1
ATOM 1398 C C . PRO A 1 188 ? 10.722 89.545 -11.550 1.00 41.58 186 PRO A C 1
ATOM 1399 O O . PRO A 1 188 ? 10.014 89.181 -12.491 1.00 42.72 186 PRO A O 1
ATOM 1403 N N . ILE A 1 189 ? 11.008 88.754 -10.522 1.00 41.33 187 ILE A N 1
ATOM 1404 C CA . ILE A 1 189 ? 10.498 87.389 -10.460 1.00 40.87 187 ILE A CA 1
ATOM 1405 C C . ILE A 1 189 ? 9.309 87.277 -9.514 1.00 39.85 187 ILE A C 1
ATOM 1406 O O . ILE A 1 189 ? 8.274 86.700 -9.857 1.00 39.84 187 ILE A O 1
ATOM 1411 N N . GLN A 1 190 ? 9.460 87.839 -8.323 1.00 37.27 188 GLN A N 1
ATOM 1412 C CA . GLN A 1 190 ? 8.409 87.787 -7.322 1.00 35.00 188 GLN A CA 1
ATOM 1413 C C . GLN A 1 190 ? 7.191 88.606 -7.737 1.00 32.65 188 GLN A C 1
ATOM 1414 O O . GLN A 1 190 ? 7.312 89.642 -8.387 1.00 31.41 188 GLN A O 1
ATOM 1420 N N . ARG A 1 191 ? 6.017 88.118 -7.360 1.00 30.63 189 ARG A N 1
ATOM 1421 C CA . ARG A 1 191 ? 4.766 88.774 -7.711 1.00 30.37 189 ARG A CA 1
ATOM 1422 C C . ARG A 1 191 ? 4.668 90.199 -7.184 1.00 28.47 189 ARG A C 1
ATOM 1423 O O . ARG A 1 191 ? 5.181 90.519 -6.111 1.00 27.62 189 ARG A O 1
ATOM 1431 N N . PRO A 1 192 ? 4.011 91.081 -7.950 1.00 25.97 190 PRO A N 1
ATOM 1432 C CA . PRO A 1 192 ? 3.841 92.481 -7.555 1.00 24.78 190 PRO A CA 1
ATOM 1433 C C . PRO A 1 192 ? 3.087 92.561 -6.233 1.00 24.73 190 PRO A C 1
ATOM 1434 O O . PRO A 1 192 ? 2.150 91.798 -5.999 1.00 25.47 190 PRO A O 1
ATOM 1438 N N . ILE A 1 193 ? 3.501 93.483 -5.375 1.00 23.90 191 ILE A N 1
ATOM 1439 C CA . ILE A 1 193 ? 2.865 93.656 -4.075 1.00 25.14 191 ILE A CA 1
ATOM 1440 C C . ILE A 1 193 ? 2.019 94.925 -4.074 1.00 21.84 191 ILE A C 1
ATOM 1441 O O . ILE A 1 193 ? 2.465 95.978 -4.521 1.00 21.45 191 ILE A O 1
ATOM 1446 N N . PRO A 1 194 ? 0.784 94.841 -3.558 1.00 20.98 192 PRO A N 1
ATOM 1447 C CA . PRO A 1 194 ? -0.064 96.032 -3.539 1.00 19.74 192 PRO A CA 1
ATOM 1448 C C . PRO A 1 194 ? 0.214 96.961 -2.365 1.00 19.66 192 PRO A C 1
ATOM 1449 O O . PRO A 1 194 ? 0.620 96.525 -1.287 1.00 19.49 192 PRO A O 1
ATOM 1453 N N . SER A 1 195 ? 0.002 98.250 -2.597 1.00 17.55 193 SER A N 1
ATOM 1454 C CA . SER A 1 195 ? 0.166 99.264 -1.566 1.00 16.82 193 SER A CA 1
ATOM 1455 C C . SER A 1 195 ? -0.878 100.344 -1.799 1.00 17.49 193 SER A C 1
ATOM 1456 O O . SER A 1 195 ? -1.091 100.784 -2.931 1.00 17.92 193 SER A O 1
ATOM 1459 N N . ALA A 1 196 ? -1.540 100.760 -0.723 1.00 15.45 194 ALA A N 1
ATOM 1460 C CA . ALA A 1 196 ? -2.568 101.788 -0.812 1.00 15.91 194 ALA A CA 1
ATOM 1461 C C . ALA A 1 196 ? -1.979 103.196 -0.854 1.00 16.23 194 ALA A C 1
ATOM 1462 O O . ALA A 1 196 ? -0.844 103.433 -0.427 1.00 16.48 194 ALA A O 1
ATOM 1464 N N . PHE A 1 197 ? -2.763 104.125 -1.393 1.00 15.89 195 PHE A N 1
ATOM 1465 C CA . PHE A 1 197 ? -2.367 105.520 -1.492 1.00 16.31 195 PHE A CA 1
ATOM 1466 C C . PHE A 1 197 ? -3.608 106.327 -1.862 1.00 16.84 195 PHE A C 1
ATOM 1467 O O . PHE A 1 197 ? -4.699 105.773 -1.980 1.00 16.78 195 PHE A O 1
ATOM 1475 N N . CYS A 1 198 ? -3.438 107.630 -2.039 1.00 17.50 196 CYS A N 1
ATOM 1476 C CA . CYS A 1 198 ? -4.546 108.510 -2.397 1.00 18.81 196 CYS A CA 1
ATOM 1477 C C . CYS A 1 198 ? -4.214 109.399 -3.573 1.00 18.41 196 CYS A C 1
ATOM 1478 O O . CYS A 1 198 ? -3.053 109.757 -3.778 1.00 18.73 196 CYS A O 1
ATOM 1481 N N . PHE A 1 199 ? -5.250 109.749 -4.332 1.00 17.01 197 PHE A N 1
ATOM 1482 C CA . PHE A 1 199 ? -5.129 110.711 -5.429 1.00 17.65 197 PHE A CA 1
ATOM 1483 C C . PHE A 1 199 ? -5.749 111.956 -4.791 1.00 18.11 197 PHE A C 1
ATOM 1484 O O . PHE A 1 199 ? -6.749 111.856 -4.076 1.00 18.12 197 PHE A O 1
ATOM 1492 N N . LEU A 1 200 ? -5.168 113.122 -5.041 1.00 16.93 198 LEU A N 1
ATOM 1493 C CA . LEU A 1 200 ? -5.664 114.362 -4.450 1.00 18.07 198 LEU A CA 1
ATOM 1494 C C . LEU A 1 200 ? -5.837 115.490 -5.459 1.00 17.50 198 LEU A C 1
ATOM 1495 O O . LEU A 1 200 ? -4.955 115.730 -6.281 1.00 19.10 198 LEU A O 1
ATOM 1500 N N . SER A 1 201 ? -6.969 116.179 -5.383 1.00 16.27 199 SER A N 1
ATOM 1501 C CA . SER A 1 201 ? -7.228 117.317 -6.265 1.00 18.16 199 SER A CA 1
ATOM 1502 C C . SER A 1 201 ? -7.771 118.477 -5.444 1.00 18.42 199 SER A C 1
ATOM 1503 O O . SER A 1 201 ? -8.683 118.300 -4.642 1.00 17.89 199 SER A O 1
ATOM 1506 N N . HIS A 1 202 ? -7.215 119.669 -5.644 1.00 18.46 200 HIS A N 1
ATOM 1507 C CA . HIS A 1 202 ? -7.682 120.848 -4.918 1.00 18.90 200 HIS A CA 1
ATOM 1508 C C . HIS A 1 202 ? -8.612 121.677 -5.798 1.00 18.49 200 HIS A C 1
ATOM 1509 O O . HIS A 1 202 ? -9.213 122.647 -5.337 1.00 19.87 200 HIS A O 1
ATOM 1516 N N . ASP A 1 203 ? -8.722 121.301 -7.066 1.00 18.44 201 ASP A N 1
ATOM 1517 C CA . ASP A 1 203 ? -9.535 122.065 -8.003 1.00 19.11 201 ASP A CA 1
ATOM 1518 C C . ASP A 1 203 ? -10.689 121.303 -8.637 1.00 20.88 201 ASP A C 1
ATOM 1519 O O . ASP A 1 203 ? -10.940 121.407 -9.842 1.00 20.93 201 ASP A O 1
ATOM 1524 N N . HIS A 1 204 ? -11.388 120.525 -7.820 1.00 20.06 202 HIS A N 1
ATOM 1525 C CA . HIS A 1 204 ? -12.549 119.782 -8.290 1.00 20.98 202 HIS A CA 1
ATOM 1526 C C . HIS A 1 204 ? -12.287 118.833 -9.449 1.00 20.60 202 HIS A C 1
ATOM 1527 O O . HIS A 1 204 ? -13.138 118.657 -10.325 1.00 22.22 202 HIS A O 1
ATOM 1534 N N . GLY A 1 205 ? -11.109 118.221 -9.452 1.00 19.96 203 GLY A N 1
ATOM 1535 C CA . GLY A 1 205 ? -10.782 117.257 -10.486 1.00 20.83 203 GLY A CA 1
ATOM 1536 C C . GLY A 1 205 ? -10.100 117.776 -11.733 1.00 21.99 203 GLY A C 1
ATOM 1537 O O . GLY A 1 205 ? -9.916 117.027 -12.692 1.00 22.91 203 GLY A O 1
ATOM 1538 N N . ARG A 1 206 ? -9.725 119.052 -11.745 1.00 21.02 204 ARG A N 1
ATOM 1539 C CA . ARG A 1 206 ? -9.057 119.592 -12.919 1.00 20.32 204 ARG A CA 1
ATOM 1540 C C . ARG A 1 206 ? -7.630 119.061 -12.989 1.00 20.50 204 ARG A C 1
ATOM 1541 O O . ARG A 1 206 ? -7.133 118.721 -14.064 1.00 20.21 204 ARG A O 1
ATOM 1549 N N . THR A 1 207 ? -6.968 119.000 -11.837 1.00 19.36 205 THR A N 1
ATOM 1550 C CA . THR A 1 207 ? -5.606 118.485 -11.763 1.00 21.22 205 THR A CA 1
ATOM 1551 C C . THR A 1 207 ? -5.552 117.475 -10.630 1.00 21.48 205 THR A C 1
ATOM 1552 O O . THR A 1 207 ? -6.338 117.549 -9.685 1.00 21.08 205 THR A O 1
ATOM 1556 N N . TRP A 1 208 ? -4.629 116.528 -10.736 1.00 21.25 206 TRP A N 1
ATOM 1557 C CA . TRP A 1 208 ? -4.486 115.491 -9.726 1.00 21.46 206 TRP A CA 1
ATOM 1558 C C . TRP A 1 208 ? -3.047 115.268 -9.306 1.00 22.31 206 TRP A C 1
ATOM 1559 O O . TRP A 1 208 ? -2.117 115.447 -10.092 1.00 22.54 206 TRP A O 1
ATOM 1570 N N . ALA A 1 209 ? -2.874 114.874 -8.052 1.00 21.19 207 ALA A N 1
ATOM 1571 C CA . ALA A 1 209 ? -1.563 114.567 -7.511 1.00 21.00 207 ALA A CA 1
ATOM 1572 C C . ALA A 1 209 ? -1.673 113.150 -6.968 1.00 21.79 207 ALA A C 1
ATOM 1573 O O . ALA A 1 209 ? -2.712 112.766 -6.431 1.00 21.19 207 ALA A O 1
ATOM 1575 N N . ARG A 1 210 ? -0.611 112.371 -7.128 1.00 21.62 208 ARG A N 1
ATOM 1576 C CA . ARG A 1 210 ? -0.595 111.000 -6.634 1.00 22.25 208 ARG A CA 1
ATOM 1577 C C . ARG A 1 210 ? 0.186 110.984 -5.329 1.00 22.05 208 ARG A C 1
ATOM 1578 O O . ARG A 1 210 ? 1.361 111.344 -5.298 1.00 23.25 208 ARG A O 1
ATOM 1586 N N . GLY A 1 211 ? -0.475 110.575 -4.251 1.00 22.30 209 GLY A N 1
ATOM 1587 C CA . GLY A 1 211 ? 0.176 110.532 -2.955 1.00 21.50 209 GLY A CA 1
ATOM 1588 C C . GLY A 1 211 ? 1.114 109.353 -2.799 1.00 22.58 209 GLY A C 1
ATOM 1589 O O . GLY A 1 211 ? 1.078 108.406 -3.588 1.00 23.56 209 GLY A O 1
ATOM 1590 N N . HIS A 1 212 ? 1.952 109.412 -1.770 1.00 22.06 210 HIS A N 1
ATOM 1591 C CA . HIS A 1 212 ? 2.910 108.352 -1.496 1.00 23.82 210 HIS A CA 1
ATOM 1592 C C . HIS A 1 212 ? 2.218 107.127 -0.921 1.00 21.81 210 HIS A C 1
ATOM 1593 O O . HIS A 1 212 ? 1.197 107.232 -0.246 1.00 21.80 210 HIS A O 1
ATOM 1600 N N . PHE A 1 213 ? 2.791 105.963 -1.190 1.00 21.39 211 PHE A N 1
ATOM 1601 C CA . PHE A 1 213 ? 2.241 104.705 -0.703 1.00 21.78 211 PHE A CA 1
ATOM 1602 C C . PHE A 1 213 ? 2.333 104.585 0.815 1.00 22.72 211 PHE A C 1
ATOM 1603 O O . PHE A 1 213 ? 3.206 105.188 1.450 1.00 22.28 211 PHE A O 1
ATOM 1611 N N . VAL A 1 214 ? 1.416 103.818 1.398 1.00 22.60 212 VAL A N 1
ATOM 1612 C CA . VAL A 1 214 ? 1.457 103.555 2.830 1.00 24.05 212 VAL A CA 1
ATOM 1613 C C . VAL A 1 214 ? 2.237 102.243 2.904 1.00 25.07 212 VAL A C 1
ATOM 1614 O O . VAL A 1 214 ? 2.970 101.918 1.969 1.00 26.13 212 VAL A O 1
ATOM 1618 N N . ALA A 1 215 ? 2.087 101.482 3.983 1.00 25.53 213 ALA A N 1
ATOM 1619 C CA . ALA A 1 215 ? 2.813 100.220 4.116 1.00 25.07 213 ALA A CA 1
ATOM 1620 C C . ALA A 1 215 ? 2.533 99.259 2.964 1.00 25.47 213 ALA A C 1
ATOM 1621 O O . ALA A 1 215 ? 1.488 99.327 2.313 1.00 25.10 213 ALA A O 1
ATOM 1623 N N . GLN A 1 216 ? 3.476 98.358 2.715 1.00 24.69 214 GLN A N 1
ATOM 1624 C CA . GLN A 1 216 ? 3.318 97.378 1.656 1.00 24.96 214 GLN A CA 1
ATOM 1625 C C . GLN A 1 216 ? 2.272 96.341 2.051 1.00 23.48 214 GLN A C 1
ATOM 1626 O O . GLN A 1 216 ? 1.989 96.138 3.233 1.00 22.56 214 GLN A O 1
ATOM 1632 N N . ASP A 1 217 ? 1.713 95.690 1.040 1.00 22.62 215 ASP A N 1
ATOM 1633 C CA . ASP A 1 217 ? 0.693 94.669 1.201 1.00 23.35 215 ASP A CA 1
ATOM 1634 C C . ASP A 1 217 ? -0.592 95.200 1.819 1.00 22.75 215 ASP A C 1
ATOM 1635 O O . ASP A 1 217 ? -1.159 94.601 2.731 1.00 23.51 215 ASP A O 1
ATOM 1640 N N . THR A 1 218 ? -1.036 96.349 1.324 1.00 19.65 216 THR A N 1
ATOM 1641 C CA . THR A 1 218 ? -2.286 96.940 1.773 1.00 19.42 216 THR A CA 1
ATOM 1642 C C . THR A 1 218 ? -3.107 97.044 0.503 1.00 21.34 216 THR A C 1
ATOM 1643 O O . THR A 1 218 ? -2.579 97.463 -0.538 1.00 19.52 216 THR A O 1
ATOM 1647 N N . LEU A 1 219 ? -4.365 96.604 0.560 1.00 22.10 217 LEU A N 1
ATOM 1648 C CA . LEU A 1 219 ? -5.221 96.673 -0.636 1.00 23.47 217 LEU A CA 1
ATOM 1649 C C . LEU A 1 219 ? -6.302 97.727 -0.567 1.00 22.55 217 LEU A C 1
ATOM 1650 O O . LEU A 1 219 ? -6.055 98.879 -0.166 1.00 25.38 217 LEU A O 1
ATOM 1655 N N . GLU A 1 220 ? -7.480 97.323 -0.961 1.00 22.10 218 GLU A N 1
ATOM 1656 C CA . GLU A 1 220 ? -8.634 98.203 -0.943 1.00 20.05 218 GLU A CA 1
ATOM 1657 C C . GLU A 1 220 ? -8.706 99.058 0.344 1.00 20.36 218 GLU A C 1
ATOM 1658 O O . GLU A 1 220 ? -8.642 98.525 1.437 1.00 21.80 218 GLU A O 1
ATOM 1665 N N . CYS A 1 221 ? -8.829 100.371 0.213 1.00 17.35 219 CYS A N 1
ATOM 1666 C CA . CYS A 1 221 ? -8.888 101.231 1.381 1.00 16.61 219 CYS A CA 1
ATOM 1667 C C . CYS A 1 221 ? -9.927 102.322 1.165 1.00 16.20 219 CYS A C 1
ATOM 1668 O O . CYS A 1 221 ? -10.419 102.516 0.053 1.00 15.86 219 CYS A O 1
ATOM 1671 N N . GLN A 1 222 ? -10.287 102.991 2.255 1.00 14.77 220 GLN A N 1
ATOM 1672 C CA . GLN A 1 222 ? -11.203 104.118 2.206 1.00 14.09 220 GLN A CA 1
ATOM 1673 C C . GLN A 1 222 ? -10.607 105.164 3.129 1.00 15.34 220 GLN A C 1
ATOM 1674 O O . GLN A 1 222 ? -9.818 104.845 4.028 1.00 15.00 220 GLN A O 1
ATOM 1680 N N . VAL A 1 223 ? -10.957 106.417 2.873 1.00 14.83 221 VAL A N 1
ATOM 1681 C CA . VAL A 1 223 ? -10.444 107.521 3.656 1.00 15.64 221 VAL A CA 1
ATOM 1682 C C . VAL A 1 223 ? -11.566 108.381 4.202 1.00 14.74 221 VAL A C 1
ATOM 1683 O O . VAL A 1 223 ? -12.654 108.448 3.633 1.00 14.90 221 VAL A O 1
ATOM 1687 N N . ALA A 1 224 ? -11.286 109.024 5.326 1.00 15.50 222 ALA A N 1
ATOM 1688 C CA . ALA A 1 224 ? -12.237 109.909 5.972 1.00 16.04 222 ALA A CA 1
ATOM 1689 C C . ALA A 1 224 ? -11.429 111.039 6.586 1.00 16.52 222 ALA A C 1
ATOM 1690 O O . ALA A 1 224 ? -10.222 110.912 6.781 1.00 17.19 222 ALA A O 1
ATOM 1692 N N . GLU A 1 225 ? -12.094 112.153 6.869 1.00 16.66 223 GLU A N 1
ATOM 1693 C CA . GLU A 1 225 ? -11.419 113.295 7.474 1.00 18.63 223 GLU A CA 1
ATOM 1694 C C . GLU A 1 225 ? -11.976 113.542 8.868 1.00 20.15 223 GLU A C 1
ATOM 1695 O O . GLU A 1 225 ? -13.188 113.497 9.071 1.00 20.31 223 GLU A O 1
ATOM 1701 N N . VAL A 1 226 ? -11.089 113.787 9.828 1.00 21.48 224 VAL A N 1
ATOM 1702 C CA . VAL A 1 226 ? -11.517 114.060 11.195 1.00 25.95 224 VAL A CA 1
ATOM 1703 C C . VAL A 1 226 ? -10.648 115.131 11.839 1.00 29.11 224 VAL A C 1
ATOM 1704 O O . VAL A 1 226 ? -9.579 115.469 11.329 1.00 27.92 224 VAL A O 1
ATOM 1708 N N . GLU A 1 227 ? -11.132 115.664 12.957 1.00 33.89 225 GLU A N 1
ATOM 1709 C CA . GLU A 1 227 ? -10.425 116.687 13.721 1.00 38.58 225 GLU A CA 1
ATOM 1710 C C . GLU A 1 227 ? -9.666 115.992 14.846 1.00 40.56 225 GLU A C 1
ATOM 1711 O O . GLU A 1 227 ? -10.206 115.103 15.507 1.00 40.98 225 GLU A O 1
ATOM 1717 N N . THR A 1 228 ? -8.418 116.394 15.065 1.00 42.93 226 THR A N 1
ATOM 1718 C CA . THR A 1 228 ? -7.604 115.795 16.117 1.00 44.83 226 THR A CA 1
ATOM 1719 C C . THR A 1 228 ? -6.334 116.603 16.358 1.00 45.17 226 THR A C 1
ATOM 1720 O O . THR A 1 228 ? -5.835 117.273 15.455 1.00 46.46 226 THR A O 1
ATOM 1724 N N . GLN A 1 231 ? -6.012 119.783 14.592 1.00 41.39 229 GLN A N 1
ATOM 1725 C CA . GLN A 1 231 ? -5.999 120.007 13.151 1.00 41.03 229 GLN A CA 1
ATOM 1726 C C . GLN A 1 231 ? -6.753 118.885 12.441 1.00 39.44 229 GLN A C 1
ATOM 1727 O O . GLN A 1 231 ? -7.040 117.847 13.038 1.00 40.52 229 GLN A O 1
ATOM 1733 N N . ARG A 1 232 ? -7.075 119.100 11.170 1.00 37.64 230 ARG A N 1
ATOM 1734 C CA . ARG A 1 232 ? -7.783 118.092 10.389 1.00 35.17 230 ARG A CA 1
ATOM 1735 C C . ARG A 1 232 ? -6.797 117.118 9.764 1.00 32.53 230 ARG A C 1
ATOM 1736 O O . ARG A 1 232 ? -5.773 117.519 9.211 1.00 32.02 230 ARG A O 1
ATOM 1744 N N . VAL A 1 233 ? -7.107 115.832 9.864 1.00 27.78 231 VAL A N 1
ATOM 1745 C CA . VAL A 1 233 ? -6.248 114.807 9.301 1.00 24.89 231 VAL A CA 1
ATOM 1746 C C . VAL A 1 233 ? -7.073 113.855 8.463 1.00 22.49 231 VAL A C 1
ATOM 1747 O O . VAL A 1 233 ? -8.281 113.714 8.666 1.00 22.96 231 VAL A O 1
ATOM 1751 N N . VAL A 1 234 ? -6.418 113.229 7.497 1.00 20.17 232 VAL A N 1
ATOM 1752 C CA . VAL A 1 234 ? -7.078 112.251 6.654 1.00 18.69 232 VAL A CA 1
ATOM 1753 C C . VAL A 1 234 ? -6.659 110.903 7.211 1.00 18.42 232 VAL A C 1
ATOM 1754 O O . VAL A 1 234 ? -5.467 110.655 7.412 1.00 19.01 232 VAL A O 1
ATOM 1758 N N . THR A 1 235 ? -7.637 110.047 7.490 1.00 17.85 233 THR A N 1
ATOM 1759 C CA . THR A 1 235 ? -7.345 108.715 7.998 1.00 18.52 233 THR A CA 1
ATOM 1760 C C . THR A 1 235 ? -7.644 107.722 6.886 1.00 17.55 233 THR A C 1
ATOM 1761 O O . THR A 1 235 ? -8.696 107.793 6.248 1.00 17.05 233 THR A O 1
ATOM 1765 N N . LEU A 1 236 ? -6.701 106.816 6.651 1.00 17.56 234 LEU A N 1
ATOM 1766 C CA . LEU A 1 236 ? -6.832 105.794 5.619 1.00 16.75 234 LEU A CA 1
ATOM 1767 C C . LEU A 1 236 ? -6.920 104.448 6.327 1.00 17.14 234 LEU A C 1
ATOM 1768 O O . LEU A 1 236 ? -6.065 104.117 7.143 1.00 18.70 234 LEU A O 1
ATOM 1773 N N . ASN A 1 237 ? -7.959 103.681 6.009 1.00 15.26 235 ASN A N 1
ATOM 1774 C CA . ASN A 1 237 ? -8.208 102.382 6.635 1.00 15.41 235 ASN A CA 1
ATOM 1775 C C . ASN A 1 237 ? -8.164 101.363 5.505 1.00 14.40 235 ASN A C 1
ATOM 1776 O O . ASN A 1 237 ? -9.029 101.364 4.630 1.00 14.92 235 ASN A O 1
ATOM 1781 N N . ALA A 1 238 ? -7.155 100.495 5.538 1.00 14.23 236 ALA A N 1
ATOM 1782 C CA . ALA A 1 238 ? -6.942 99.524 4.471 1.00 13.99 236 ALA A CA 1
ATOM 1783 C C . ALA A 1 238 ? -7.037 98.052 4.809 1.00 14.51 236 ALA A C 1
ATOM 1784 O O . ALA A 1 238 ? -6.791 97.629 5.935 1.00 15.29 236 ALA A O 1
ATOM 1786 N N . ARG A 1 239 ? -7.369 97.277 3.783 1.00 13.20 237 ARG A N 1
ATOM 1787 C CA . ARG A 1 239 ? -7.435 95.828 3.879 1.00 15.18 237 ARG A CA 1
ATOM 1788 C C . ARG A 1 239 ? -5.988 95.330 3.905 1.00 15.80 237 ARG A C 1
ATOM 1789 O O . ARG A 1 239 ? -5.113 95.897 3.238 1.00 16.72 237 ARG A O 1
ATOM 1797 N N . SER A 1 240 ? -5.739 94.272 4.669 1.00 17.44 238 SER A N 1
ATOM 1798 C CA . SER A 1 240 ? -4.399 93.706 4.765 1.00 18.72 238 SER A CA 1
ATOM 1799 C C . SER A 1 240 ? -4.474 92.194 4.684 1.00 18.59 238 SER A C 1
ATOM 1800 O O . SER A 1 240 ? -5.558 91.615 4.625 1.00 18.71 238 SER A O 1
ATOM 1803 N N . HIS A 1 241 ? -3.303 91.565 4.696 1.00 19.77 239 HIS A N 1
ATOM 1804 C CA . HIS A 1 241 ? -3.207 90.114 4.654 1.00 21.92 239 HIS A CA 1
ATOM 1805 C C . HIS A 1 241 ? -2.794 89.625 6.036 1.00 22.77 239 HIS A C 1
ATOM 1806 O O . HIS A 1 241 ? -2.347 88.486 6.209 1.00 24.85 239 HIS A O 1
ATOM 1813 N N . LEU A 1 242 ? -2.952 90.502 7.021 1.00 21.01 240 LEU A N 1
ATOM 1814 C CA . LEU A 1 242 ? -2.616 90.187 8.404 1.00 21.10 240 LEU A CA 1
ATOM 1815 C C . LEU A 1 242 ? -3.912 89.908 9.158 1.00 21.17 240 LEU A C 1
ATOM 1816 O O . LEU A 1 242 ? -4.964 89.743 8.547 1.00 23.05 240 LEU A O 1
ATOM 1821 N N . ARG A 1 243 ? -3.846 89.861 10.482 1.00 20.23 241 ARG A N 1
ATOM 1822 C CA . ARG A 1 243 ? -5.040 89.582 11.264 1.00 20.89 241 ARG A CA 1
ATOM 1823 C C . ARG A 1 243 ? -5.774 90.823 11.737 1.00 20.22 241 ARG A C 1
ATOM 1824 O O . ARG A 1 243 ? -6.773 90.725 12.451 1.00 19.93 241 ARG A O 1
ATOM 1832 N N . ALA A 1 244 ? -5.289 91.986 11.320 1.00 18.38 242 ALA A N 1
ATOM 1833 C CA . ALA A 1 244 ? -5.899 93.249 11.704 1.00 18.93 242 ALA A CA 1
ATOM 1834 C C . ALA A 1 244 ? -5.823 94.252 10.566 1.00 18.06 242 ALA A C 1
ATOM 1835 O O . ALA A 1 244 ? -4.998 94.125 9.658 1.00 17.26 242 ALA A O 1
ATOM 1837 N N . ARG A 1 245 ? -6.692 95.254 10.624 1.00 17.12 243 ARG A N 1
ATOM 1838 C CA . ARG A 1 245 ? -6.718 96.304 9.617 1.00 17.08 243 ARG A CA 1
ATOM 1839 C C . ARG A 1 245 ? -5.475 97.166 9.747 1.00 16.72 243 ARG A C 1
ATOM 1840 O O . ARG A 1 245 ? -4.833 97.204 10.799 1.00 18.08 243 ARG A O 1
ATOM 1848 N N . VAL A 1 246 ? -5.142 97.865 8.672 1.00 16.74 244 VAL A N 1
ATOM 1849 C CA . VAL A 1 246 ? -4.001 98.764 8.676 1.00 16.48 244 VAL A CA 1
ATOM 1850 C C . VAL A 1 246 ? -4.542 100.179 8.523 1.00 17.89 244 VAL A C 1
ATOM 1851 O O . VAL A 1 246 ? -5.409 100.434 7.683 1.00 19.10 244 VAL A O 1
ATOM 1855 N N . GLN A 1 247 ? -4.048 101.091 9.349 1.00 17.59 245 GLN A N 1
ATOM 1856 C CA . GLN A 1 247 ? -4.493 102.477 9.291 1.00 19.17 245 GLN A CA 1
ATOM 1857 C C . GLN A 1 247 ? -3.303 103.419 9.291 1.00 19.03 245 GLN A C 1
ATOM 1858 O O . GLN A 1 247 ? -2.227 103.087 9.792 1.00 19.41 245 GLN A O 1
ATOM 1864 N N . ALA A 1 248 ? -3.494 104.592 8.702 1.00 18.48 246 ALA A N 1
ATOM 1865 C CA . ALA A 1 248 ? -2.450 105.605 8.664 1.00 18.80 246 ALA A CA 1
ATOM 1866 C C . ALA A 1 248 ? -3.131 106.956 8.568 1.00 18.47 246 ALA A C 1
ATOM 1867 O O . ALA A 1 248 ? -4.242 107.066 8.045 1.00 19.95 246 ALA A O 1
ATOM 1869 N N . GLN A 1 249 ? -2.481 107.986 9.094 1.00 19.28 247 GLN A N 1
ATOM 1870 C CA . GLN A 1 249 ? -3.059 109.318 9.036 1.00 20.29 247 GLN A CA 1
ATOM 1871 C C . GLN A 1 249 ? -2.116 110.266 8.317 1.00 19.88 247 GLN A C 1
ATOM 1872 O O . GLN A 1 249 ? -0.896 110.098 8.357 1.00 20.04 247 GLN A O 1
ATOM 1878 N N . SER A 1 250 ? -2.702 111.257 7.654 1.00 19.77 248 SER A N 1
ATOM 1879 C CA . SER A 1 250 ? -1.944 112.250 6.905 1.00 20.63 248 SER A CA 1
ATOM 1880 C C . SER A 1 250 ? -2.348 113.653 7.322 1.00 21.74 248 SER A C 1
ATOM 1881 O O . SER A 1 250 ? -3.532 113.936 7.534 1.00 21.49 248 SER A O 1
ATOM 1884 N N . THR A 1 251 ? -1.358 114.532 7.436 1.00 23.47 249 THR A N 1
ATOM 1885 C CA . THR A 1 251 ? -1.612 115.913 7.809 1.00 25.19 249 THR A CA 1
ATOM 1886 C C . THR A 1 251 ? -1.522 116.822 6.589 1.00 26.37 249 THR A C 1
ATOM 1887 O O . THR A 1 251 ? -1.640 118.042 6.709 1.00 27.68 249 THR A O 1
ATOM 1891 N N . ASN A 1 252 ? -1.304 116.234 5.415 1.00 24.62 250 ASN A N 1
ATOM 1892 C CA . ASN A 1 252 ? -1.233 117.032 4.197 1.00 24.71 250 ASN A CA 1
ATOM 1893 C C . ASN A 1 252 ? -2.172 116.532 3.097 1.00 23.64 250 ASN A C 1
ATOM 1894 O O . ASN A 1 252 ? -1.785 116.374 1.939 1.00 24.32 250 ASN A O 1
ATOM 1899 N N . ASP A 1 253 ? -3.419 116.291 3.495 1.00 23.87 251 ASP A N 1
ATOM 1900 C CA . ASP A 1 253 ? -4.489 115.851 2.601 1.00 23.25 251 ASP A CA 1
ATOM 1901 C C . ASP A 1 253 ? -4.292 114.519 1.886 1.00 22.41 251 ASP A C 1
ATOM 1902 O O . ASP A 1 253 ? -4.894 114.289 0.838 1.00 23.20 251 ASP A O 1
ATOM 1907 N N . GLY A 1 254 ? -3.455 113.649 2.442 1.00 22.58 252 GLY A N 1
ATOM 1908 C CA . GLY A 1 254 ? -3.236 112.348 1.829 1.00 22.60 252 GLY A CA 1
ATOM 1909 C C . GLY A 1 254 ? -2.015 112.218 0.938 1.00 23.78 252 GLY A C 1
ATOM 1910 O O . GLY A 1 254 ? -1.777 111.159 0.356 1.00 23.67 252 GL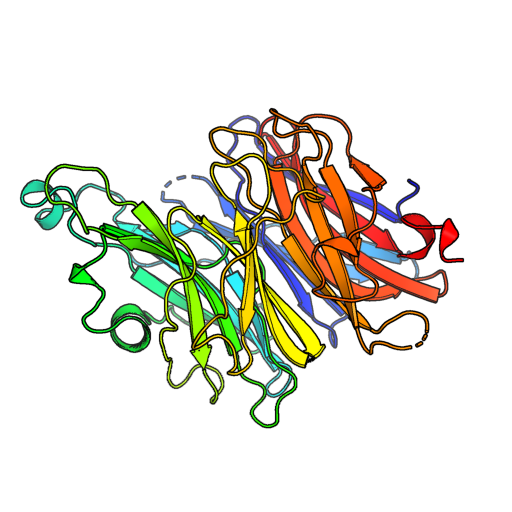Y A O 1
ATOM 1911 N N . LEU A 1 255 ? -1.231 113.284 0.822 1.00 23.68 253 LEU A N 1
ATOM 1912 C CA . LEU A 1 255 ? -0.037 113.243 -0.011 1.00 25.71 253 LEU A CA 1
ATOM 1913 C C . LEU A 1 255 ? 1.043 112.386 0.641 1.00 25.37 253 LEU A C 1
ATOM 1914 O O . LEU A 1 255 ? 1.795 111.686 -0.040 1.00 26.93 253 LEU A O 1
ATOM 1919 N N . ASP A 1 256 ? 1.113 112.450 1.964 1.00 24.31 254 ASP A N 1
ATOM 1920 C CA . ASP A 1 256 ? 2.091 111.687 2.729 1.00 25.12 254 ASP A CA 1
ATOM 1921 C C . ASP A 1 256 ? 1.440 111.196 4.008 1.00 23.94 254 ASP A C 1
ATOM 1922 O O . ASP A 1 256 ? 0.779 111.961 4.706 1.00 23.72 254 ASP A O 1
ATOM 1927 N N . PHE A 1 257 ? 1.635 109.921 4.315 1.00 23.14 255 PHE A N 1
ATOM 1928 C CA . PHE A 1 257 ? 1.063 109.343 5.520 1.00 23.88 255 PHE A CA 1
ATOM 1929 C C . PHE A 1 257 ? 2.119 109.027 6.561 1.00 25.03 255 PHE A C 1
ATOM 1930 O O . PHE A 1 257 ? 3.240 108.631 6.231 1.00 26.68 255 PHE A O 1
ATOM 1938 N N . GLN A 1 258 ? 1.758 109.221 7.823 1.00 26.22 256 GLN A N 1
ATOM 1939 C CA . GLN A 1 258 ? 2.657 108.908 8.919 1.00 27.18 256 GLN A CA 1
ATOM 1940 C C . GLN A 1 258 ? 2.732 107.384 8.978 1.00 27.49 256 GLN A C 1
ATOM 1941 O O . GLN A 1 258 ? 2.007 106.696 8.256 1.00 26.06 256 GLN A O 1
ATOM 1947 N N . GLU A 1 259 ? 3.608 106.856 9.826 1.00 27.18 257 GLU A N 1
ATOM 1948 C CA . GLU A 1 259 ? 3.771 105.413 9.940 1.00 28.68 257 GLU A CA 1
ATOM 1949 C C . GLU A 1 259 ? 2.448 104.657 10.049 1.00 25.70 257 GLU A C 1
ATOM 1950 O O . GLU A 1 259 ? 1.577 105.004 10.849 1.00 25.61 257 GLU A O 1
ATOM 1956 N N . SER A 1 260 ? 2.308 103.621 9.227 1.00 24.87 258 SER A N 1
ATOM 1957 C CA . SER A 1 260 ? 1.111 102.796 9.234 1.00 23.46 258 SER A CA 1
ATOM 1958 C C . SER A 1 260 ? 1.052 102.027 10.548 1.00 24.48 258 SER A C 1
ATOM 1959 O O . SER A 1 260 ? 2.087 101.630 11.094 1.00 23.56 258 SER A O 1
ATOM 1962 N N . GLN A 1 261 ? -0.163 101.811 11.038 1.00 22.74 259 GLN A N 1
ATOM 1963 C CA . GLN A 1 261 ? -0.381 101.113 12.300 1.00 23.97 259 GLN A CA 1
ATOM 1964 C C . GLN A 1 261 ? -1.347 99.948 12.128 1.00 22.15 259 GLN A C 1
ATOM 1965 O O . GLN A 1 261 ? -2.223 99.982 11.265 1.00 20.56 259 GLN A O 1
ATOM 1971 N N . LEU A 1 262 ? -1.179 98.912 12.943 1.00 21.77 260 LEU A N 1
ATOM 1972 C CA . LEU A 1 262 ? -2.083 97.773 12.906 1.00 21.96 260 LEU A CA 1
ATOM 1973 C C . LEU A 1 262 ? -3.172 98.107 13.909 1.00 22.53 260 LEU A C 1
ATOM 1974 O O . LEU A 1 262 ? -2.881 98.516 15.035 1.00 25.07 260 LEU A O 1
ATOM 1979 N N . VAL A 1 263 ? -4.424 97.964 13.499 1.00 20.53 261 VAL A N 1
ATOM 1980 C CA . VAL A 1 263 ? -5.535 98.259 14.395 1.00 19.66 261 VAL A CA 1
ATOM 1981 C C . VAL A 1 263 ? -6.091 96.919 14.862 1.00 21.22 261 VAL A C 1
ATOM 1982 O O . VAL A 1 263 ? -7.017 96.375 14.273 1.00 21.38 261 VAL A O 1
ATOM 1986 N N . LYS A 1 264 ? -5.504 96.390 15.930 1.00 22.64 262 LYS A N 1
ATOM 1987 C CA . LYS A 1 264 ? -5.912 95.093 16.451 1.00 23.97 262 LYS A CA 1
ATOM 1988 C C . LYS A 1 264 ? -7.391 94.951 16.786 1.00 23.34 262 LYS A C 1
ATOM 1989 O O . LYS A 1 264 ? -7.945 93.855 16.685 1.00 23.56 262 LYS A O 1
ATOM 1995 N N . LYS A 1 265 ? -8.034 96.049 17.176 1.00 21.84 263 LYS A N 1
ATOM 1996 C CA . LYS A 1 265 ? -9.454 96.000 17.516 1.00 22.13 263 LYS A CA 1
ATOM 1997 C C . LYS A 1 265 ? -10.347 95.765 16.296 1.00 20.80 263 LYS A C 1
ATOM 1998 O O . LYS A 1 265 ? -11.523 95.427 16.436 1.00 20.61 263 LYS A O 1
ATOM 2004 N N . LEU A 1 266 ? -9.791 95.943 15.100 1.00 18.85 264 LEU A N 1
ATOM 2005 C CA . LEU A 1 266 ? -10.550 95.726 13.870 1.00 18.40 264 LEU A CA 1
ATOM 2006 C C . LEU A 1 266 ? -9.968 94.499 13.174 1.00 18.58 264 LEU A C 1
ATOM 2007 O O . LEU A 1 266 ? -8.961 94.579 12.470 1.00 19.19 264 LEU A O 1
ATOM 2012 N N . VAL A 1 267 ? -10.616 93.362 13.375 1.00 18.43 265 VAL A N 1
ATOM 2013 C CA . VAL A 1 267 ? -10.137 92.112 12.808 1.00 19.20 265 VAL A CA 1
ATOM 2014 C C . VAL A 1 267 ? -10.177 92.033 11.284 1.00 19.52 265 VAL A C 1
ATOM 2015 O O . VAL A 1 267 ? -11.017 92.653 10.627 1.00 18.53 265 VAL A O 1
ATOM 2019 N N . GLU A 1 268 ? -9.230 91.273 10.740 1.00 18.10 266 GLU A N 1
ATOM 2020 C CA . GLU A 1 268 ? -9.111 91.028 9.309 1.00 18.67 266 GLU A CA 1
ATOM 2021 C C . GLU A 1 268 ? -8.959 89.506 9.230 1.00 19.60 266 GLU A C 1
ATOM 2022 O O . GLU A 1 268 ? -8.128 88.939 9.935 1.00 20.73 266 GLU A O 1
ATOM 2028 N N . PRO A 1 269 ? -9.766 88.831 8.397 1.00 18.62 267 PRO A N 1
ATOM 2029 C CA . PRO A 1 269 ? -9.701 87.369 8.250 1.00 19.71 267 PRO A CA 1
ATOM 2030 C C . PRO A 1 269 ? -8.600 86.925 7.289 1.00 20.85 267 PRO A C 1
ATOM 2031 O O . PRO A 1 269 ? -8.736 87.061 6.075 1.00 21.97 267 PRO A O 1
ATOM 2035 N N . PRO A 1 270 ? -7.499 86.371 7.825 1.00 21.43 268 PRO A N 1
ATOM 2036 C CA . PRO A 1 270 ? -6.394 85.922 6.979 1.00 22.54 268 PRO A CA 1
ATOM 2037 C C . PRO A 1 270 ? -6.762 84.667 6.202 1.00 23.16 268 PRO A C 1
ATOM 2038 O O . PRO A 1 270 ? -7.681 83.944 6.578 1.00 23.58 268 PRO A O 1
ATOM 2042 N N . PRO A 1 271 ? -6.029 84.387 5.118 1.00 23.95 269 PRO A N 1
ATOM 2043 C CA . PRO A 1 271 ? -4.907 85.199 4.642 1.00 24.28 269 PRO A CA 1
ATOM 2044 C C . PRO A 1 271 ? -5.246 86.281 3.617 1.00 24.19 269 PRO A C 1
ATOM 2045 O O . PRO A 1 271 ? -4.369 87.044 3.216 1.00 26.54 269 PRO A O 1
ATOM 2049 N N . GLN A 1 272 ? -6.504 86.359 3.198 1.00 24.14 270 GLN A N 1
ATOM 2050 C CA . GLN A 1 272 ? -6.881 87.341 2.185 1.00 24.67 270 GLN A CA 1
ATOM 2051 C C . GLN A 1 272 ? -7.451 88.669 2.663 1.00 23.09 270 GLN A C 1
ATOM 2052 O O . GLN A 1 272 ? -7.353 89.667 1.952 1.00 23.25 270 GLN A O 1
ATOM 2058 N N . GLY A 1 273 ? -8.034 88.689 3.856 1.00 20.76 271 GLY A N 1
ATOM 2059 C CA . GLY A 1 273 ? -8.613 89.924 4.355 1.00 19.72 271 GLY A CA 1
ATOM 2060 C C . GLY A 1 273 ? -9.891 90.234 3.602 1.00 18.72 271 GLY A C 1
ATOM 2061 O O . GLY A 1 273 ? -10.330 89.449 2.764 1.00 19.16 271 GLY A O 1
ATOM 2062 N N . CYS A 1 274 ? -10.498 91.380 3.893 1.00 16.07 272 CYS A N 1
ATOM 2063 C CA . CYS A 1 274 ? -11.729 91.763 3.228 1.00 16.11 272 CYS A CA 1
ATOM 2064 C C . CYS A 1 274 ? -11.826 93.271 3.202 1.00 14.15 272 CYS A C 1
ATOM 2065 O O . CYS A 1 274 ? -11.317 93.941 4.086 1.00 16.76 272 CYS A O 1
ATOM 2068 N N . GLN A 1 275 ? -12.509 93.798 2.198 1.00 15.25 273 GLN A N 1
ATOM 2069 C CA . GLN A 1 275 ? -12.703 95.234 2.109 1.00 14.61 273 GLN A CA 1
ATOM 2070 C C . GLN A 1 275 ? -13.689 95.647 3.208 1.00 15.46 273 GLN A C 1
ATOM 2071 O O . GLN A 1 275 ? -14.553 94.860 3.616 1.00 15.48 273 GLN A O 1
ATOM 2077 N N . GLY A 1 276 ? -13.520 96.872 3.700 1.00 14.70 274 GLY A N 1
ATOM 2078 C CA . GLY A 1 276 ? -14.385 97.424 4.732 1.00 16.14 274 GLY A CA 1
ATOM 2079 C C . GLY A 1 276 ? -14.616 98.892 4.418 1.00 14.86 274 GLY A C 1
ATOM 2080 O O . GLY A 1 276 ? -13.916 99.464 3.583 1.00 17.33 274 GLY A O 1
ATOM 2081 N N . SER A 1 277 ? -15.575 99.513 5.096 1.00 14.41 275 SER A N 1
ATOM 2082 C CA . SER A 1 277 ? -15.896 100.914 4.835 1.00 13.63 275 SER A CA 1
ATOM 2083 C C . SER A 1 277 ? -15.765 101.788 6.075 1.00 14.14 275 SER A C 1
ATOM 2084 O O . SER A 1 277 ? -16.010 101.337 7.194 1.00 13.99 275 SER A O 1
ATOM 2087 N N . VAL A 1 278 ? -15.364 103.037 5.879 1.00 13.09 276 VAL A N 1
ATOM 2088 C CA . VAL A 1 278 ? -15.250 103.960 6.999 1.00 13.78 276 VAL A CA 1
ATOM 2089 C C . VAL A 1 278 ? -15.745 105.339 6.582 1.00 15.41 276 VAL A C 1
ATOM 2090 O O . VAL A 1 278 ? -15.534 105.769 5.451 1.00 15.16 276 VAL A O 1
ATOM 2094 N N . ILE A 1 279 ? -16.449 106.002 7.491 1.00 14.82 277 ILE A N 1
ATOM 2095 C CA . ILE A 1 279 ? -16.939 107.352 7.241 1.00 16.22 277 ILE A CA 1
ATOM 2096 C C . ILE A 1 279 ? -16.861 108.125 8.536 1.00 17.00 277 ILE A C 1
ATOM 2097 O O . ILE A 1 279 ? -16.807 107.548 9.619 1.00 16.76 277 ILE A O 1
ATOM 2102 N N . SER A 1 280 ? -16.841 109.443 8.419 1.00 17.47 278 SER A N 1
ATOM 2103 C CA . SER A 1 280 ? -16.838 110.287 9.602 1.00 17.83 278 SER A CA 1
ATOM 2104 C C . SER A 1 280 ? -18.236 110.885 9.653 1.00 18.69 278 SER A C 1
ATOM 2105 O O . SER A 1 280 ? -18.951 110.907 8.649 1.00 19.96 278 SER A O 1
ATOM 2108 N N . PHE A 1 281 ? -18.645 111.338 10.828 1.00 19.57 279 PHE A N 1
ATOM 2109 C CA . PHE A 1 281 ? -19.938 111.992 10.962 1.00 19.67 279 PHE A CA 1
ATOM 2110 C C . PHE A 1 281 ? -19.844 112.886 12.190 1.00 20.55 279 PHE A C 1
ATOM 2111 O O . PHE A 1 281 ? -19.041 112.637 13.082 1.00 20.14 279 PHE A O 1
ATOM 2119 N N . PRO A 1 282 ? -20.636 113.966 12.232 1.00 22.28 280 PRO A N 1
ATOM 2120 C CA . PRO A 1 282 ? -20.587 114.872 13.386 1.00 22.97 280 PRO A CA 1
ATOM 2121 C C . PRO A 1 282 ? -20.824 114.176 14.722 1.00 23.60 280 PRO A C 1
ATOM 2122 O O . PRO A 1 282 ? -21.767 113.398 14.869 1.00 22.74 280 PRO A O 1
ATOM 2126 N N . SER A 1 283 ? -19.968 114.467 15.697 1.00 25.25 281 SER A N 1
ATOM 2127 C CA . SER A 1 283 ? -20.104 113.874 17.020 1.00 28.60 281 SER A CA 1
ATOM 2128 C C . SER A 1 283 ? -21.484 114.161 17.597 1.00 30.53 281 SER A C 1
ATOM 2129 O O . SER A 1 283 ? -21.972 115.287 17.525 1.00 31.47 281 SER A O 1
ATOM 2132 N N . PRO A 1 284 ? -22.132 113.139 18.175 1.00 33.07 282 PRO A N 1
ATOM 2133 C CA . PRO A 1 284 ? -23.462 113.286 18.769 1.00 35.76 282 PRO A CA 1
ATOM 2134 C C . PRO A 1 284 ? -23.400 114.000 20.116 1.00 38.38 282 PRO A C 1
ATOM 2135 O O . PRO A 1 284 ? -24.406 114.116 20.816 1.00 39.95 282 PRO A O 1
ATOM 2139 N N . ARG A 1 285 ? -22.209 114.473 20.470 1.00 39.92 283 ARG A N 1
ATOM 2140 C CA . ARG A 1 285 ? -22.003 115.181 21.728 1.00 41.67 283 ARG A CA 1
ATOM 2141 C C . ARG A 1 285 ? -21.458 116.580 21.462 1.00 42.60 283 ARG A C 1
ATOM 2142 O O . ARG A 1 285 ? -20.419 116.740 20.818 1.00 43.73 283 ARG A O 1
ATOM 2150 N N . SER A 1 290 ? -15.915 115.767 22.925 1.00 44.62 288 SER A N 1
ATOM 2151 C CA . SER A 1 290 ? -15.041 116.896 22.628 1.00 43.61 288 SER A CA 1
ATOM 2152 C C . SER A 1 290 ? -14.667 116.942 21.143 1.00 42.08 288 SER A C 1
ATOM 2153 O O . SER A 1 290 ? -14.748 117.995 20.511 1.00 42.24 288 SER A O 1
ATOM 2156 N N . PRO A 1 291 ? -14.251 115.800 20.565 1.00 40.21 289 PRO A N 1
ATOM 2157 C CA . PRO A 1 291 ? -13.886 115.796 19.143 1.00 38.30 289 PRO A CA 1
ATOM 2158 C C . PRO A 1 291 ? -15.070 116.154 18.243 1.00 35.90 289 PRO A C 1
ATOM 2159 O O . PRO A 1 291 ? -16.214 115.809 18.539 1.00 36.75 289 PRO A O 1
ATOM 2163 N N . ALA A 1 292 ? -14.783 116.843 17.143 1.00 32.97 290 ALA A N 1
ATOM 2164 C CA . ALA A 1 292 ? -15.811 117.279 16.201 1.00 30.53 290 ALA A CA 1
ATOM 2165 C C . ALA A 1 292 ? -16.494 116.140 15.444 1.00 28.25 290 ALA A C 1
ATOM 2166 O O . ALA A 1 292 ? -17.693 116.202 15.178 1.00 28.11 290 ALA A O 1
ATOM 2168 N N . GLN A 1 293 ? -15.733 115.110 15.087 1.00 25.89 291 GLN A N 1
ATOM 2169 C CA . GLN A 1 293 ? -16.303 113.981 14.359 1.00 23.80 291 GLN A CA 1
ATOM 2170 C C . GLN A 1 293 ? -15.989 112.645 15.004 1.00 21.67 291 GLN A C 1
ATOM 2171 O O . GLN A 1 293 ? -15.016 112.503 15.740 1.00 22.34 291 GLN A O 1
ATOM 2177 N N . TRP A 1 294 ? -16.836 111.670 14.704 1.00 20.47 292 TRP A N 1
ATOM 2178 C CA . TRP A 1 294 ? -16.650 110.301 15.158 1.00 19.14 292 TRP A CA 1
ATOM 2179 C C . TRP A 1 294 ? -16.553 109.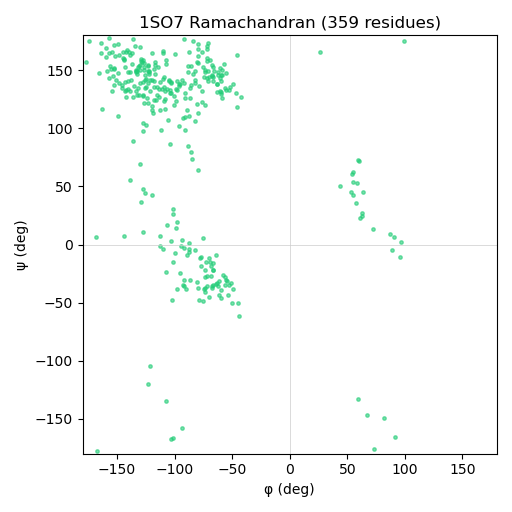514 13.864 1.00 18.84 292 TRP A C 1
ATOM 2180 O O . TRP A 1 294 ? -16.894 110.026 12.797 1.00 17.59 292 TRP A O 1
ATOM 2191 N N . LEU A 1 295 ? -16.080 108.280 13.952 1.00 17.59 293 LEU A N 1
ATOM 2192 C CA . LEU A 1 295 ? -15.994 107.435 12.768 1.00 17.36 293 LEU A CA 1
ATOM 2193 C C . LEU A 1 295 ? -16.890 106.228 12.948 1.00 16.42 293 LEU A C 1
ATOM 2194 O O . LEU A 1 295 ? -17.070 105.734 14.063 1.00 16.57 293 LEU A O 1
ATOM 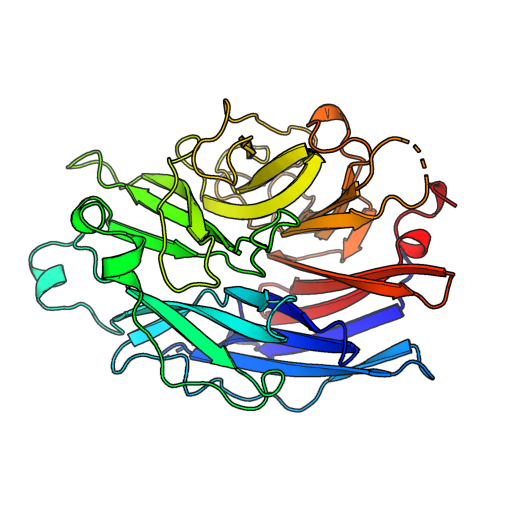2199 N N . LEU A 1 296 ? -17.454 105.765 11.840 1.00 15.58 294 LEU A N 1
ATOM 2200 C CA . LEU A 1 296 ? -18.278 104.565 11.817 1.00 15.29 294 LEU A CA 1
ATOM 2201 C C . LEU A 1 296 ? -17.609 103.696 10.755 1.00 16.10 294 LEU A C 1
ATOM 2202 O O . LEU A 1 296 ? -17.238 104.184 9.689 1.00 16.16 294 LEU A O 1
ATOM 2207 N N . TYR A 1 297 ? -17.439 102.414 11.050 1.00 14.75 295 TYR A N 1
ATOM 2208 C CA . TYR A 1 297 ? -16.777 101.497 10.121 1.00 14.62 295 TYR A CA 1
ATOM 2209 C C . TYR A 1 297 ? -17.518 100.165 10.078 1.00 15.04 295 TYR A C 1
ATOM 2210 O O . TYR A 1 297 ? -18.030 99.697 11.100 1.00 15.71 295 TYR A O 1
ATOM 2219 N N . THR A 1 298 ? -17.610 99.575 8.890 1.00 13.68 296 THR A N 1
ATOM 2220 C CA . THR A 1 298 ? -18.275 98.276 8.727 1.00 14.42 296 THR A CA 1
ATOM 2221 C C . THR A 1 298 ? -17.346 97.284 8.046 1.00 15.40 296 THR A C 1
ATOM 2222 O O . THR A 1 298 ? -16.617 97.634 7.122 1.00 15.28 296 THR A O 1
ATOM 2226 N N . HIS A 1 299 ? -17.405 96.033 8.496 1.00 15.04 297 HIS A N 1
ATOM 2227 C CA . HIS A 1 299 ? -16.533 94.977 7.987 1.00 14.99 297 HIS A CA 1
ATOM 2228 C C . HIS A 1 299 ? -16.950 93.687 8.687 1.00 16.15 297 HIS A C 1
ATOM 2229 O O . HIS A 1 299 ? -17.577 93.731 9.749 1.00 15.99 297 HIS A O 1
ATOM 2236 N N . PRO A 1 300 ? -16.654 92.526 8.081 1.00 15.44 298 PRO A N 1
ATOM 2237 C CA . PRO A 1 300 ? -17.018 91.263 8.733 1.00 16.77 298 PRO A CA 1
ATOM 2238 C C . PRO A 1 300 ? -16.292 91.192 10.083 1.00 16.18 298 PRO A C 1
ATOM 2239 O O . PRO A 1 300 ? -15.205 91.754 10.247 1.00 16.64 298 PRO A O 1
ATOM 2243 N N . THR A 1 301 ? -16.875 90.483 11.044 1.00 17.01 299 THR A N 1
ATOM 2244 C CA . THR A 1 301 ? -16.277 90.394 12.372 1.00 17.65 299 THR A CA 1
ATOM 2245 C C . THR A 1 301 ? -15.709 89.029 12.740 1.00 17.43 299 THR A C 1
ATOM 2246 O O . THR A 1 301 ? -15.131 88.872 13.812 1.00 18.94 299 THR A O 1
ATOM 2250 N N . HIS A 1 302 ? -15.881 88.050 11.861 1.00 17.86 300 HIS A N 1
ATOM 2251 C CA . HIS A 1 302 ? -15.371 86.697 12.101 1.00 18.90 300 HIS A CA 1
ATOM 2252 C C . HIS A 1 302 ? -13.844 86.714 11.984 1.00 21.08 300 HIS A C 1
ATOM 2253 O O . HIS A 1 302 ? -13.292 87.383 11.114 1.00 21.21 300 HIS A O 1
ATOM 2260 N N . SER A 1 303 ? -13.157 85.977 12.854 1.00 20.79 301 SER A N 1
ATOM 2261 C CA . SER A 1 303 ? -11.697 85.974 12.842 1.00 22.08 301 SER A CA 1
ATOM 2262 C C . SER A 1 303 ? -11.012 85.369 11.618 1.00 21.95 301 SER A C 1
ATOM 2263 O O . SER A 1 303 ? -9.853 85.686 11.348 1.00 24.18 301 SER A O 1
ATOM 2266 N N . TRP A 1 304 ? -11.694 84.504 10.875 1.00 19.60 302 TRP A N 1
ATOM 2267 C CA . TRP A 1 304 ? -11.063 83.928 9.690 1.00 21.66 302 TRP A CA 1
ATOM 2268 C C . TRP A 1 304 ? -11.999 83.689 8.510 1.00 21.89 302 TRP A C 1
ATOM 2269 O O . TRP A 1 304 ? -11.605 83.111 7.499 1.00 24.50 302 TRP A O 1
ATOM 2280 N N . GLN A 1 305 ? -13.235 84.154 8.630 1.00 20.42 303 GLN A N 1
ATOM 2281 C CA . GLN A 1 305 ? -14.210 84.011 7.559 1.00 20.44 303 GLN A CA 1
ATOM 2282 C C . GLN A 1 305 ? -14.854 85.353 7.247 1.00 19.19 303 GLN A C 1
ATOM 2283 O O . GLN A 1 305 ? -14.859 86.257 8.082 1.00 19.38 303 GLN A O 1
ATOM 2289 N N . ARG A 1 306 ? -15.390 85.478 6.039 1.00 18.78 304 ARG A N 1
ATOM 2290 C CA . ARG A 1 306 ? -16.092 86.698 5.658 1.00 18.51 304 ARG A CA 1
ATOM 2291 C C . ARG A 1 306 ? -17.528 86.476 6.101 1.00 19.33 304 ARG A C 1
ATOM 2292 O O . ARG A 1 306 ? -18.384 86.027 5.330 1.00 20.75 304 ARG A O 1
ATOM 2300 N N . ALA A 1 307 ? -17.770 86.768 7.371 1.00 17.71 305 ALA A N 1
ATOM 2301 C CA . ALA A 1 307 ? -19.086 86.594 7.954 1.00 18.06 305 ALA A CA 1
ATOM 2302 C C . ALA A 1 307 ? -19.336 87.555 9.099 1.00 18.60 305 ALA A C 1
ATOM 2303 O O . ALA A 1 307 ? -18.402 88.128 9.668 1.00 18.40 305 ALA A O 1
ATOM 2305 N N . ASP A 1 308 ? -20.618 87.714 9.421 1.00 19.02 306 ASP A N 1
ATOM 2306 C CA . ASP A 1 308 ? -21.067 88.551 10.519 1.00 19.91 306 ASP A CA 1
ATOM 2307 C C . ASP A 1 308 ? -20.641 90.009 10.387 1.00 18.19 306 ASP A C 1
ATOM 2308 O O . ASP A 1 308 ? -19.761 90.475 11.110 1.00 18.70 306 ASP A O 1
ATOM 2313 N N . LEU A 1 309 ? -21.276 90.725 9.463 1.00 18.49 307 LEU A N 1
ATOM 2314 C CA . LEU A 1 309 ? -20.957 92.135 9.255 1.00 18.18 307 LEU A CA 1
ATOM 2315 C C . LEU A 1 309 ? -21.208 92.897 10.541 1.00 18.28 307 LEU A C 1
ATOM 2316 O O . LEU A 1 309 ? -22.264 92.759 11.162 1.00 18.95 307 LEU A O 1
ATOM 2321 N N . GLY A 1 310 ? -20.235 93.703 10.942 1.00 16.84 308 GLY A N 1
ATOM 2322 C CA . GLY A 1 310 ? -20.390 94.474 12.156 1.00 16.45 308 GLY A CA 1
ATOM 2323 C C . GLY A 1 310 ? -20.136 95.948 11.937 1.00 18.60 308 GLY A C 1
ATOM 2324 O O . GLY A 1 310 ? -19.455 96.345 10.985 1.00 17.41 308 GLY A O 1
ATOM 2325 N N . ALA A 1 311 ? -20.703 96.764 12.814 1.00 16.87 309 ALA A N 1
ATOM 2326 C CA . ALA A 1 311 ? -20.501 98.203 12.759 1.00 17.36 309 ALA A CA 1
ATOM 2327 C C . ALA A 1 311 ? -19.664 98.561 13.978 1.00 17.15 309 ALA A C 1
ATOM 2328 O O . ALA A 1 311 ? -19.939 98.092 15.090 1.00 17.88 309 ALA A O 1
ATOM 2330 N N . TYR A 1 312 ? -18.634 99.373 13.768 1.00 15.47 310 TYR A N 1
ATOM 2331 C CA . TYR A 1 312 ? -17.753 99.791 14.851 1.00 16.37 310 TYR A CA 1
ATOM 2332 C C . TYR A 1 312 ? -17.750 101.309 14.930 1.00 17.30 310 TYR A C 1
ATOM 2333 O O . TYR A 1 312 ? -17.861 101.996 13.913 1.00 15.99 310 TYR A O 1
ATOM 2342 N N . LEU A 1 313 ? -17.587 101.830 16.139 1.00 17.03 311 LEU A N 1
ATOM 2343 C CA . LEU A 1 313 ? -17.568 103.267 16.357 1.00 18.23 311 LEU A CA 1
ATOM 2344 C C . LEU A 1 313 ? -16.242 103.718 16.963 1.00 18.23 311 LEU A C 1
ATOM 2345 O O . LEU A 1 313 ? -15.655 103.007 17.776 1.00 19.06 311 LEU A O 1
ATOM 2350 N N . ASN A 1 314 ? -15.750 104.878 16.537 1.00 17.83 312 ASN A N 1
ATOM 2351 C CA . ASN A 1 314 ? -14.531 105.437 17.116 1.00 17.50 312 ASN A CA 1
ATOM 2352 C C . ASN A 1 314 ? -14.877 106.863 17.527 1.00 19.38 312 ASN A C 1
ATOM 2353 O O . ASN A 1 314 ? -14.986 107.754 16.681 1.00 18.38 312 ASN A O 1
ATOM 2358 N N . PRO A 1 315 ? -15.065 107.094 18.838 1.00 20.12 313 PRO A N 1
ATOM 2359 C CA . PRO A 1 315 ? -15.410 108.403 19.407 1.00 21.34 313 PRO A CA 1
ATOM 2360 C C . PRO A 1 315 ? -14.236 109.352 19.633 1.00 22.24 313 PRO A C 1
ATOM 2361 O O . PRO A 1 315 ? -14.427 110.499 20.037 1.00 24.29 313 PRO A O 1
ATOM 2365 N N . ARG A 1 316 ? -13.024 108.872 19.387 1.00 22.96 314 ARG A N 1
ATOM 2366 C CA . ARG A 1 316 ? -11.822 109.687 19.549 1.00 23.86 314 ARG A CA 1
ATOM 2367 C C . ARG A 1 316 ? -10.917 109.362 18.368 1.00 23.77 314 ARG A C 1
ATOM 2368 O O . ARG A 1 316 ? -9.756 108.990 18.541 1.00 23.44 314 ARG A O 1
ATOM 2376 N N . PRO A 1 317 ? -11.439 109.523 17.141 1.00 23.16 315 PRO A N 1
ATOM 2377 C CA . PRO A 1 317 ? -10.690 109.231 15.918 1.00 23.70 315 PRO A CA 1
ATOM 2378 C C . PRO A 1 317 ? -9.441 110.060 15.676 1.00 24.68 315 PRO A C 1
ATOM 2379 O O . PRO A 1 317 ? -9.373 111.227 16.058 1.00 24.78 315 PRO A O 1
ATOM 2383 N N . PRO A 1 318 ? -8.434 109.459 15.021 1.00 26.29 316 PRO A N 1
ATOM 2384 C CA . PRO A 1 318 ? -8.489 108.074 14.544 1.00 27.08 316 PRO A CA 1
ATOM 2385 C C . PRO A 1 318 ? -7.726 107.097 15.441 1.00 27.29 316 PRO A C 1
ATOM 2386 O O . PRO A 1 318 ? -7.271 106.054 14.976 1.00 28.86 316 PRO A O 1
ATOM 2390 N N . ALA A 1 319 ? -7.585 107.436 16.720 1.00 27.10 317 ALA A N 1
ATOM 2391 C CA . ALA A 1 319 ? -6.865 106.580 17.663 1.00 26.67 317 ALA A CA 1
ATOM 2392 C C . ALA A 1 319 ? -7.269 105.116 17.522 1.00 27.09 317 ALA A C 1
ATOM 2393 O O . ALA A 1 319 ? -8.425 104.758 17.732 1.00 26.19 317 ALA A O 1
ATOM 2395 N N . PRO A 1 320 ? -6.311 104.245 17.167 1.00 27.45 318 PRO A N 1
ATOM 2396 C CA . PRO A 1 320 ? -6.588 102.815 17.003 1.00 27.38 318 PRO A CA 1
ATOM 2397 C C . PRO A 1 320 ? -7.185 102.149 18.238 1.00 26.75 318 PRO A C 1
ATOM 2398 O O . PRO A 1 320 ? -8.010 101.244 18.124 1.00 27.25 318 PRO A O 1
ATOM 2402 N N . GLU A 1 321 ? -6.770 102.596 19.418 1.00 28.04 319 GLU A N 1
ATOM 2403 C CA . GLU A 1 321 ? -7.260 102.006 20.658 1.00 28.62 319 GLU A CA 1
ATOM 2404 C C . GLU A 1 321 ? -8.668 102.442 21.061 1.00 27.46 319 GLU A C 1
ATOM 2405 O O . GLU A 1 321 ? -9.268 101.858 21.966 1.00 27.19 319 GLU A O 1
ATOM 2411 N N . ALA A 1 322 ? -9.204 103.450 20.380 1.00 25.61 320 ALA A N 1
ATOM 2412 C CA . ALA A 1 322 ? -10.530 103.967 20.708 1.00 24.06 320 ALA A CA 1
ATOM 2413 C C . ALA A 1 322 ? -11.693 103.264 20.012 1.00 23.36 320 ALA A C 1
ATOM 2414 O O . ALA A 1 322 ? -12.856 103.550 20.302 1.00 22.65 320 ALA A O 1
ATOM 2416 N N . TRP A 1 323 ? -11.393 102.353 19.093 1.00 21.34 321 TRP A N 1
ATOM 2417 C CA . TRP A 1 323 ? -12.456 101.635 18.406 1.00 21.07 321 TRP A CA 1
ATOM 2418 C C . TRP A 1 323 ? -13.274 100.799 19.376 1.00 22.04 321 TRP A C 1
ATOM 2419 O O . TRP A 1 323 ? -12.733 100.140 20.266 1.00 23.04 321 TRP A O 1
ATOM 2430 N N . SER A 1 324 ? -14.583 100.829 19.185 1.00 21.70 322 SER A N 1
ATOM 2431 C CA . SER A 1 324 ? -15.512 100.092 20.025 1.00 21.55 322 SER A CA 1
ATOM 2432 C C . SER A 1 324 ? -15.572 98.629 19.621 1.00 22.45 322 SER A C 1
ATOM 2433 O O . SER A 1 324 ? -14.990 98.218 18.613 1.00 21.98 322 SER A O 1
ATOM 2436 N N . GLU A 1 325 ? -16.271 97.839 20.428 1.00 22.89 323 GLU A N 1
ATOM 2437 C CA . GLU A 1 325 ? -16.490 96.450 20.081 1.00 23.42 323 GLU A CA 1
ATOM 2438 C C . GLU A 1 325 ? -17.560 96.623 19.007 1.00 21.85 323 GLU A C 1
ATOM 2439 O O . GLU A 1 325 ? -18.306 97.607 19.017 1.00 22.39 323 GLU A O 1
ATOM 2445 N N . PRO A 1 326 ? -17.652 95.685 18.064 1.00 20.89 324 PRO A N 1
ATOM 2446 C CA . PRO A 1 326 ? -18.661 95.823 17.013 1.00 19.96 324 PRO A CA 1
ATOM 2447 C C . PRO A 1 326 ? -20.071 95.418 17.412 1.00 21.44 324 PRO A C 1
ATOM 2448 O O . PRO A 1 326 ? -20.264 94.641 18.350 1.00 23.11 324 PRO A O 1
ATOM 2452 N N . VAL A 1 327 ? -21.052 95.970 16.703 1.00 19.63 325 VAL A N 1
ATOM 2453 C CA . VAL A 1 327 ? -22.443 95.600 16.912 1.00 20.11 325 VAL A CA 1
ATOM 2454 C C . VAL A 1 327 ? -22.765 94.826 15.639 1.00 21.14 325 VAL A C 1
ATOM 2455 O O . VAL A 1 327 ? -22.382 95.239 14.544 1.00 20.80 325 VAL A O 1
ATOM 2460 N N . LEU A 1 328 ? -23.440 93.692 15.775 1.00 20.57 326 LEU A N 1
ATOM 2461 C CA . LEU A 1 328 ? -23.762 92.876 14.615 1.00 21.64 326 LEU A CA 1
ATOM 2462 C C . LEU A 1 328 ? -24.871 93.473 13.758 1.00 22.74 326 LEU A C 1
ATOM 2463 O O . LEU A 1 328 ? -25.987 93.678 14.232 1.00 23.46 326 LEU A O 1
ATOM 2468 N N . LEU A 1 329 ? -24.557 93.746 12.495 1.00 21.64 327 LEU A N 1
ATOM 2469 C CA . LEU A 1 329 ? -25.535 94.290 11.559 1.00 22.26 327 LEU A CA 1
ATOM 2470 C C . LEU A 1 329 ? -26.218 93.169 10.787 1.00 23.63 327 LEU A C 1
ATOM 2471 O O . LEU A 1 329 ? -27.395 93.267 10.445 1.00 25.21 327 LEU A O 1
ATOM 2476 N N . ALA A 1 330 ? -25.470 92.109 10.499 1.00 24.07 328 ALA A N 1
ATOM 2477 C CA . ALA A 1 330 ? -26.014 90.977 9.757 1.00 24.91 328 ALA A CA 1
ATOM 2478 C C . ALA A 1 330 ? -25.250 89.697 10.069 1.00 26.09 328 ALA A C 1
ATOM 2479 O O . ALA A 1 330 ? -24.022 89.678 10.050 1.00 26.67 328 ALA A O 1
ATOM 2481 N N . LYS A 1 331 ? -25.983 88.629 10.361 1.00 26.74 329 LYS A N 1
ATOM 2482 C CA . LYS A 1 331 ? -25.365 87.346 10.666 1.00 27.40 329 LYS A CA 1
ATOM 2483 C C . LYS A 1 331 ? -25.157 86.587 9.362 1.00 26.56 329 LYS A C 1
ATOM 2484 O O . LYS A 1 331 ? -25.881 86.802 8.392 1.00 27.75 329 LYS A O 1
ATOM 2490 N N . GLY A 1 332 ? -24.166 85.704 9.342 1.00 25.95 330 GLY A N 1
ATOM 2491 C CA . GLY A 1 332 ? -23.918 84.913 8.151 1.00 25.16 330 GLY A CA 1
ATOM 2492 C C . GLY A 1 332 ? -22.927 85.522 7.183 1.00 24.24 330 GLY A C 1
ATOM 2493 O O . GLY A 1 332 ? -22.207 86.458 7.523 1.00 23.67 330 GLY A O 1
ATOM 2494 N N . SER A 1 333 ? -22.905 84.979 5.969 1.00 24.12 331 SER A N 1
ATOM 2495 C CA . SER A 1 333 ? -22.003 85.427 4.911 1.00 23.01 331 SER A CA 1
ATOM 2496 C C . SER A 1 333 ? -22.193 86.901 4.563 1.00 22.49 331 SER A C 1
ATOM 2497 O O . SER A 1 333 ? -23.303 87.332 4.255 1.00 22.25 331 SER A O 1
ATOM 2500 N N . CYS A 1 334 ? -21.096 87.659 4.604 1.00 21.18 332 CYS A N 1
ATOM 2501 C CA . CYS A 1 334 ? -21.097 89.055 4.307 1.00 21.08 332 CYS A CA 1
ATOM 2502 C C . CYS A 1 334 ? -19.750 89.427 3.801 1.00 20.69 332 CYS A C 1
ATOM 2503 O O . CYS A 1 334 ? -18.737 88.998 4.358 1.00 22.92 332 CYS A O 1
ATOM 2507 N N . ALA A 1 335 ? -19.679 90.226 2.780 1.00 19.06 333 ALA A N 1
ATOM 2508 C CA . ALA A 1 335 ? -18.365 90.627 2.406 1.00 16.97 333 ALA A CA 1
ATOM 2509 C C . ALA A 1 335 ? -18.227 92.146 2.405 1.00 17.72 333 ALA A C 1
ATOM 2510 O O . ALA A 1 335 ? -18.429 92.802 3.438 1.00 20.37 333 ALA A O 1
ATOM 2512 N N . TYR A 1 336 ? -17.890 92.686 1.230 1.00 16.51 334 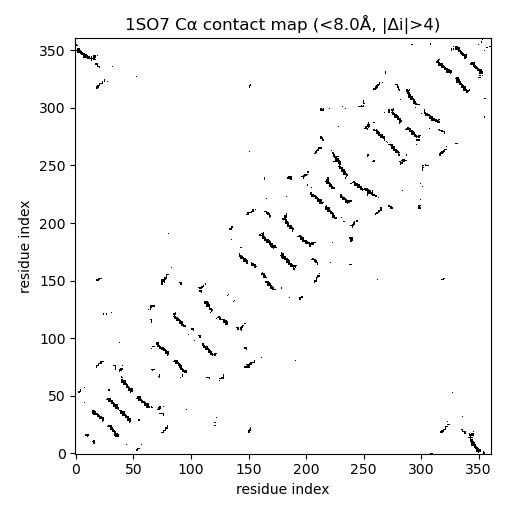TYR A N 1
ATOM 2513 C CA . TYR A 1 336 ? -17.617 94.092 0.934 1.00 14.66 334 TYR A CA 1
ATOM 2514 C C . TYR A 1 336 ? -18.810 94.937 1.277 1.00 14.63 334 TYR A C 1
ATOM 2515 O O . TYR A 1 336 ? -19.956 94.495 1.147 1.00 15.35 334 TYR A O 1
ATOM 2524 N N . SER A 1 337 ? -18.535 96.166 1.732 1.00 14.21 335 SER A N 1
ATOM 2525 C CA . SER A 1 337 ? -19.596 97.066 2.167 1.00 14.88 335 SER A CA 1
ATOM 2526 C C . SER A 1 337 ? -19.233 98.522 1.895 1.00 14.90 335 SER A C 1
ATOM 2527 O O . SER A 1 337 ? -18.075 98.856 1.650 1.00 15.31 335 SER A O 1
ATOM 2530 N N . ASP A 1 338 ? -20.239 99.386 1.919 1.00 14.21 336 ASP A N 1
ATOM 2531 C CA . ASP A 1 338 ? -20.004 100.809 1.747 1.00 14.40 336 ASP A CA 1
ATOM 2532 C C . ASP A 1 338 ? -21.023 101.531 2.617 1.00 14.41 336 ASP A C 1
ATOM 2533 O O . ASP A 1 338 ? -22.198 101.166 2.650 1.00 16.47 336 ASP A O 1
ATOM 2538 N N . LEU A 1 339 ? -20.549 102.567 3.296 1.00 13.90 337 LEU A N 1
ATOM 2539 C CA . LEU A 1 339 ? -21.369 103.359 4.204 1.00 14.66 337 LEU A CA 1
ATOM 2540 C C . LEU A 1 339 ? -21.562 104.785 3.739 1.00 14.40 337 LEU A C 1
ATOM 2541 O O . LEU A 1 339 ? -20.716 105.336 3.048 1.00 13.80 337 LEU A O 1
ATOM 2546 N N . GLN A 1 340 ? -22.684 105.375 4.149 1.00 14.86 338 GLN A N 1
ATOM 2547 C CA . GLN A 1 340 ? -22.970 106.778 3.883 1.00 14.23 338 GLN A CA 1
ATOM 2548 C C . GLN A 1 340 ? -23.793 107.322 5.034 1.00 14.84 338 GLN A C 1
ATOM 2549 O O . GLN A 1 340 ? -24.679 106.637 5.539 1.00 16.16 338 GLN A O 1
ATOM 2555 N N . SER A 1 341 ? -23.484 108.542 5.460 1.00 15.21 339 SER A N 1
ATOM 2556 C CA . SER A 1 341 ? -24.286 109.182 6.496 1.00 16.22 339 SER A CA 1
ATOM 2557 C C . SER A 1 341 ? -25.426 109.787 5.673 1.00 17.45 339 SER A C 1
ATOM 2558 O O . SER A 1 341 ? -25.220 110.187 4.526 1.00 18.01 339 SER A O 1
ATOM 2561 N N . MET A 1 342 ? -26.623 109.845 6.246 1.00 16.19 340 MET A N 1
ATOM 2562 C CA . MET A 1 342 ? -27.785 110.344 5.518 1.00 17.64 340 MET A CA 1
ATOM 2563 C C . MET A 1 342 ? -28.548 111.410 6.287 1.00 17.56 340 MET A C 1
ATOM 2564 O O . MET A 1 342 ? -29.775 111.454 6.233 1.00 19.12 340 MET A O 1
ATOM 2569 N N . GLY A 1 343 ? -27.829 112.261 7.004 1.00 18.21 341 GLY A N 1
ATOM 2570 C CA . GLY A 1 343 ? -28.500 113.299 7.767 1.00 19.93 341 GLY A CA 1
ATOM 2571 C C . GLY A 1 343 ? -29.007 112.760 9.089 1.00 19.75 341 GLY A C 1
ATOM 2572 O O . GLY A 1 343 ? -28.425 111.839 9.653 1.00 20.43 341 GLY A O 1
ATOM 2573 N N . THR A 1 344 ? -30.106 113.326 9.578 1.00 19.52 342 THR A N 1
ATOM 2574 C CA . THR A 1 344 ? -30.675 112.915 10.855 1.00 19.25 342 THR A CA 1
ATOM 2575 C C . THR A 1 344 ? -31.838 111.938 10.700 1.00 18.73 342 THR A C 1
ATOM 2576 O O . THR A 1 344 ? -32.731 112.142 9.876 1.00 19.31 342 THR A O 1
ATOM 2580 N N . GLY A 1 345 ? -31.817 110.874 11.502 1.00 18.57 343 GLY A N 1
ATOM 2581 C CA . GLY A 1 345 ? -32.853 109.859 11.449 1.00 18.66 343 GLY A CA 1
ATOM 2582 C C . GLY A 1 345 ? -34.116 110.259 12.192 1.00 18.95 343 GLY A C 1
ATOM 2583 O O . GLY A 1 345 ? -34.098 111.229 12.945 1.00 19.05 343 GLY A O 1
ATOM 2584 N N . PRO A 1 346 ? -35.216 109.512 12.021 1.00 20.74 344 PRO A N 1
ATOM 2585 C CA . PRO A 1 346 ? -36.502 109.796 12.676 1.00 20.78 344 PRO A CA 1
ATOM 2586 C C . PRO A 1 346 ? -36.442 109.866 14.202 1.00 21.75 344 PRO A C 1
ATOM 2587 O O . PRO A 1 346 ? -37.260 110.547 14.827 1.00 22.22 344 PRO A O 1
ATOM 2591 N N . ASP A 1 347 ? -35.495 109.158 14.808 1.00 20.60 345 ASP A N 1
ATOM 2592 C CA . ASP A 1 347 ? -35.376 109.179 16.262 1.00 20.99 345 ASP A CA 1
ATOM 2593 C C . ASP A 1 347 ? -34.504 110.324 16.766 1.00 20.97 345 ASP A C 1
ATOM 2594 O O . ASP A 1 347 ? -34.283 110.467 17.970 1.00 21.87 345 ASP A O 1
ATOM 2599 N N . GLY A 1 348 ? -34.001 111.137 15.844 1.00 21.04 346 GLY A N 1
ATOM 2600 C CA . GLY A 1 348 ? -33.174 112.262 16.235 1.00 20.36 346 GLY A CA 1
ATOM 2601 C C . GLY A 1 348 ? -31.674 112.027 16.186 1.00 21.18 346 GLY A C 1
ATOM 2602 O O . GLY A 1 348 ? -30.899 112.976 16.310 1.00 21.71 346 GLY A O 1
ATOM 2603 N N . SER A 1 349 ? -31.260 110.774 16.014 1.00 19.65 347 SER A N 1
ATOM 2604 C CA . SER A 1 349 ? -29.834 110.453 15.955 1.00 20.05 347 SER A CA 1
ATOM 2605 C C . SER A 1 349 ? -29.388 110.299 14.502 1.00 19.49 347 SER A C 1
ATOM 2606 O O . SER A 1 349 ? -30.217 110.144 13.607 1.00 20.36 347 SER A O 1
ATOM 2609 N N . PRO A 1 350 ? -28.067 110.335 14.253 1.00 19.45 348 PRO A N 1
ATOM 2610 C CA . PRO A 1 350 ? -27.540 110.200 12.890 1.00 18.54 348 PRO A CA 1
ATOM 2611 C C . PRO A 1 350 ? -28.070 108.984 12.136 1.00 17.50 348 PRO A C 1
ATOM 2612 O O . PRO A 1 350 ? -28.136 107.880 12.677 1.00 18.18 348 PRO A O 1
ATOM 2616 N N . LEU A 1 351 ? -28.443 109.204 10.881 1.00 17.07 349 LEU A N 1
ATOM 2617 C CA . LEU A 1 351 ? -28.968 108.156 10.016 1.00 17.06 349 LEU A CA 1
ATOM 2618 C C . LEU A 1 351 ? -27.849 107.641 9.123 1.00 17.18 349 LEU A C 1
ATOM 2619 O O . LEU A 1 351 ? -27.031 108.421 8.631 1.00 16.05 349 LEU A O 1
ATOM 2624 N N . PHE A 1 352 ? -27.826 106.330 8.912 1.00 16.92 350 PHE A N 1
ATOM 2625 C CA . PHE A 1 352 ? -26.804 105.706 8.078 1.00 16.31 350 PHE A CA 1
ATOM 2626 C C . PHE A 1 352 ? -27.392 104.725 7.089 1.00 16.64 350 PHE A C 1
ATOM 2627 O O . PHE A 1 352 ? -28.402 104.068 7.357 1.00 17.13 350 PHE A O 1
ATOM 2635 N N . GLY A 1 353 ? -26.729 104.633 5.944 1.00 15.95 351 GLY A N 1
ATOM 2636 C CA . GLY A 1 353 ? -27.117 103.685 4.921 1.00 15.68 351 GLY A CA 1
ATOM 2637 C C . GLY A 1 353 ? -25.896 102.806 4.701 1.00 14.95 351 GLY A C 1
ATOM 2638 O O . GLY A 1 353 ? -24.756 103.289 4.743 1.00 15.26 351 GLY A O 1
ATOM 2639 N N . CYS A 1 354 ? -26.120 101.514 4.498 1.00 17.05 352 CYS A N 1
ATOM 2640 C CA . CYS A 1 354 ? -25.023 100.580 4.267 1.00 17.42 352 CYS A CA 1
ATOM 2641 C C . CYS A 1 354 ? -25.413 99.603 3.173 1.00 18.09 352 CYS A C 1
ATOM 2642 O O . CYS A 1 354 ? -26.503 99.040 3.189 1.00 18.77 352 CYS A O 1
ATOM 2645 N N . LEU A 1 355 ? -24.515 99.421 2.217 1.00 15.55 353 LEU A N 1
ATOM 2646 C CA . LEU A 1 355 ? -24.741 98.511 1.105 1.00 17.37 353 LEU A CA 1
ATOM 2647 C C . LEU A 1 355 ? -23.664 97.445 1.282 1.00 17.57 353 LEU A C 1
ATOM 2648 O O . LEU A 1 355 ? -22.481 97.779 1.365 1.00 18.14 353 LEU A O 1
ATOM 2653 N N . TYR A 1 356 ? -24.055 96.175 1.361 1.00 16.24 354 TYR A N 1
ATOM 2654 C CA . TYR A 1 356 ? -23.068 95.118 1.552 1.00 16.19 354 TYR A CA 1
ATOM 2655 C C . TYR A 1 356 ? -23.380 93.833 0.805 1.00 17.00 354 TYR A C 1
ATOM 2656 O O . TYR A 1 356 ? -24.540 93.513 0.531 1.00 16.92 354 TYR A O 1
ATOM 2665 N N . GLU A 1 357 ? -22.323 93.098 0.484 1.00 16.48 355 GLU A N 1
ATOM 2666 C CA . GLU A 1 357 ? -22.452 91.828 -0.217 1.00 16.93 355 GLU A CA 1
ATOM 2667 C C . GLU A 1 357 ? -22.863 90.765 0.789 1.00 18.17 355 GLU A C 1
ATOM 2668 O O . GLU A 1 357 ? -22.322 90.708 1.895 1.00 18.21 355 GLU A O 1
ATOM 2674 N N . ALA A 1 358 ? -23.814 89.918 0.416 1.00 18.46 356 ALA A N 1
ATOM 2675 C CA . ALA A 1 358 ? -24.269 88.890 1.339 1.00 19.38 356 ALA A CA 1
ATOM 2676 C C . ALA A 1 358 ? -24.636 87.578 0.672 1.00 20.66 356 ALA A C 1
ATOM 2677 O O . ALA A 1 358 ? -24.794 87.502 -0.546 1.00 20.23 356 ALA A O 1
ATOM 2679 N N . ASN A 1 359 ? -24.764 86.546 1.501 1.00 21.71 357 ASN A N 1
ATOM 2680 C CA . ASN A 1 359 ? -25.166 85.223 1.051 1.00 23.17 357 ASN A CA 1
ATOM 2681 C C . ASN A 1 359 ? -24.307 84.661 -0.076 1.00 23.07 357 ASN A C 1
ATOM 2682 O O . ASN A 1 359 ? -24.794 84.373 -1.168 1.00 22.66 357 ASN A O 1
ATOM 2687 N N . ASP A 1 360 ? -23.020 84.504 0.209 1.00 22.91 358 ASP A N 1
ATOM 2688 C CA . ASP A 1 360 ? -22.077 83.962 -0.758 1.00 23.58 358 ASP A CA 1
ATOM 2689 C C . ASP A 1 360 ? -22.121 84.721 -2.082 1.00 23.76 358 ASP A C 1
ATOM 2690 O O . ASP A 1 360 ? -22.159 84.115 -3.156 1.00 23.53 358 ASP A O 1
ATOM 2695 N N . TYR A 1 361 ? -22.131 86.049 -1.994 1.00 21.60 359 TYR A N 1
ATOM 2696 C CA . TYR A 1 361 ? -22.134 86.914 -3.172 1.00 22.25 359 TYR A CA 1
ATOM 2697 C C . TYR A 1 361 ? -23.357 86.776 -4.069 1.00 22.85 359 TYR A C 1
ATOM 2698 O O . TYR A 1 361 ? -23.294 87.091 -5.258 1.00 24.62 359 TYR A O 1
ATOM 2707 N N . GLU A 1 362 ? -24.467 86.316 -3.502 1.00 23.34 360 GLU A N 1
ATOM 2708 C CA . GLU A 1 362 ? -25.692 86.153 -4.270 1.00 23.84 360 GLU A CA 1
ATOM 2709 C C . GLU A 1 362 ? -26.551 87.407 -4.254 1.00 23.66 360 GLU A C 1
ATOM 2710 O O . GLU A 1 362 ? -27.541 87.504 -4.978 1.00 24.42 360 GLU A O 1
ATOM 2716 N N . GLU A 1 363 ? -26.182 88.375 -3.424 1.00 23.26 361 GLU A N 1
ATOM 2717 C CA . GLU A 1 363 ? -26.945 89.606 -3.377 1.00 23.51 361 GLU A CA 1
ATOM 2718 C C . GLU A 1 363 ? -26.193 90.737 -2.695 1.00 21.42 361 GLU A C 1
ATOM 2719 O O . GLU A 1 363 ? -25.167 90.525 -2.044 1.00 21.28 361 GLU A O 1
ATOM 2725 N N . ILE A 1 364 ? -26.706 91.943 -2.895 1.00 19.38 362 ILE A N 1
ATOM 2726 C CA . ILE A 1 364 ? -26.161 93.139 -2.273 1.00 18.33 362 ILE A CA 1
ATOM 2727 C C . ILE A 1 364 ? -27.360 93.691 -1.530 1.00 18.75 362 ILE A C 1
ATOM 2728 O O . ILE A 1 364 ? -28.416 93.953 -2.115 1.00 19.83 362 ILE A O 1
ATOM 2733 N N . VAL A 1 365 ? -27.191 93.834 -0.226 1.00 17.34 363 VAL A N 1
ATOM 2734 C CA . VAL A 1 365 ? -28.257 94.287 0.651 1.00 18.02 363 VAL A CA 1
ATOM 2735 C C . VAL A 1 365 ? -28.097 95.724 1.116 1.00 18.15 363 VAL A C 1
ATOM 2736 O O . VAL A 1 365 ? -26.983 96.182 1.380 1.00 18.18 363 VAL A O 1
ATOM 2740 N N . PHE A 1 366 ? -29.218 96.437 1.194 1.00 17.65 364 PHE A N 1
ATOM 2741 C CA . PHE A 1 366 ? -29.207 97.802 1.690 1.00 17.60 364 PHE A CA 1
ATOM 2742 C C . PHE A 1 366 ? -29.769 97.778 3.098 1.00 17.80 364 PHE A C 1
ATOM 2743 O O . PHE A 1 366 ? -30.844 97.215 3.340 1.00 18.99 364 PHE A O 1
ATOM 2751 N N . LEU A 1 367 ? -29.047 98.400 4.019 1.00 18.52 365 LEU A N 1
ATOM 2752 C CA . LEU A 1 367 ? -29.463 98.465 5.407 1.00 19.29 365 LEU A CA 1
ATOM 2753 C C . LEU A 1 367 ? -29.478 99.931 5.813 1.00 19.28 365 LEU A C 1
ATOM 2754 O O . LEU A 1 367 ? -28.555 100.678 5.496 1.00 19.75 365 LEU A O 1
ATOM 2760 N N . MET A 1 368 ? -30.537 100.353 6.493 1.00 18.38 366 MET A N 1
ATOM 2761 C CA . MET A 1 368 ? -30.612 101.730 6.962 1.00 18.35 366 MET A CA 1
ATOM 2762 C C . MET A 1 368 ? -30.912 101.665 8.451 1.00 19.62 366 MET A C 1
ATOM 2763 O O . MET A 1 368 ? -31.840 100.970 8.881 1.00 20.30 366 MET A O 1
ATOM 2768 N N . PHE A 1 369 ? -30.113 102.375 9.234 1.00 17.93 367 PHE A N 1
ATOM 2769 C CA . PHE A 1 369 ? -30.258 102.371 10.682 1.00 19.08 367 PHE A CA 1
ATOM 2770 C C . PHE A 1 369 ? -29.708 103.663 11.259 1.00 19.68 367 PHE A C 1
ATOM 2771 O O . PHE A 1 369 ? -29.004 104.413 10.577 1.00 19.08 367 PHE A O 1
ATOM 2779 N N . THR A 1 370 ? -30.028 103.928 12.520 1.00 19.51 368 THR A N 1
ATOM 2780 C CA . THR A 1 370 ? -29.546 105.136 13.167 1.00 18.38 368 THR A CA 1
ATOM 2781 C C . THR A 1 370 ? -28.511 104.789 14.223 1.00 18.22 368 THR A C 1
ATOM 2782 O O . THR A 1 370 ? -28.369 103.625 14.608 1.00 18.60 368 THR A O 1
ATOM 2786 N N . LEU A 1 371 ? -27.791 105.800 14.693 1.00 19.00 369 LEU A N 1
ATOM 2787 C CA . LEU A 1 371 ? -26.776 105.585 15.712 1.00 20.07 369 LEU A CA 1
ATOM 2788 C C . LEU A 1 371 ? -27.435 105.096 16.995 1.00 21.56 369 LEU A C 1
ATOM 2789 O O . LEU A 1 371 ? -26.862 104.291 17.729 1.00 22.65 369 LEU A O 1
ATOM 2794 N N . LYS A 1 372 ? -28.646 105.579 17.265 1.00 21.00 370 LYS A N 1
ATOM 2795 C CA . LYS A 1 372 ? -29.353 105.170 18.474 1.00 22.64 370 LYS A CA 1
ATOM 2796 C C . LYS A 1 372 ? -29.752 103.699 18.410 1.00 23.22 370 LYS A C 1
ATOM 2797 O O . LYS A 1 372 ? -29.734 103.001 19.424 1.00 25.05 370 LYS A O 1
ATOM 2803 N N . GLN A 1 373 ? -30.110 103.220 17.224 1.00 22.53 371 GLN A N 1
ATOM 2804 C CA . GLN A 1 373 ? -30.492 101.822 17.078 1.00 23.10 371 GLN A CA 1
ATOM 2805 C C . GLN A 1 373 ? -29.273 100.919 17.237 1.00 25.07 371 GLN A C 1
ATOM 2806 O O . GLN A 1 373 ? -29.322 99.912 17.940 1.00 25.60 371 GLN A O 1
ATOM 2812 N N . ALA A 1 374 ? -28.176 101.299 16.587 1.00 24.29 372 ALA A N 1
ATOM 2813 C CA . ALA A 1 374 ? -26.945 100.511 16.613 1.00 25.70 372 ALA A CA 1
ATOM 2814 C C . ALA A 1 374 ? -26.153 100.562 17.915 1.00 26.37 372 ALA A C 1
ATOM 2815 O O . ALA A 1 374 ? -25.574 99.558 18.332 1.00 27.25 372 ALA A O 1
ATOM 2817 N N . PHE A 1 375 ? -26.112 101.730 18.546 1.00 26.71 373 PHE A N 1
ATOM 2818 C CA . PHE A 1 375 ? -25.368 101.902 19.786 1.00 27.61 373 PHE A CA 1
ATOM 2819 C C . PHE A 1 375 ? -26.242 102.565 20.846 1.00 28.54 373 PHE A C 1
ATOM 2820 O O . PHE A 1 375 ? -26.003 103.705 21.237 1.00 28.35 373 PHE A O 1
ATOM 2828 N N . PRO A 1 376 ? -27.261 101.841 21.334 1.00 30.63 374 PRO A N 1
ATOM 2829 C CA . PRO A 1 376 ? -28.185 102.352 22.352 1.00 32.71 374 PRO A CA 1
ATOM 2830 C C . PRO A 1 376 ? -27.524 102.881 23.623 1.00 35.03 374 PRO A C 1
ATOM 2831 O O . PRO A 1 376 ? -28.035 103.812 24.249 1.00 35.63 374 PRO A O 1
ATOM 2835 N N . ALA A 1 377 ? -26.388 102.298 23.997 1.00 36.79 375 ALA A N 1
ATOM 2836 C CA . ALA A 1 377 ? -25.673 102.723 25.198 1.00 37.55 375 ALA A CA 1
ATOM 2837 C C . ALA A 1 377 ? -25.311 104.201 25.126 1.00 38.39 375 ALA A C 1
ATOM 2838 O O . ALA A 1 377 ? -25.156 104.866 26.152 1.00 38.98 375 ALA A O 1
ATOM 2840 N N . GLU A 1 378 ? -25.179 104.712 23.908 1.00 38.26 376 GLU A N 1
ATOM 2841 C CA . GLU A 1 378 ? -24.836 106.111 23.698 1.00 37.86 376 GLU A CA 1
ATOM 2842 C C . GLU A 1 378 ? -26.016 107.017 24.032 1.00 37.70 376 GLU A C 1
ATOM 2843 O O . GLU A 1 378 ? -25.858 108.228 24.188 1.00 37.92 376 GLU A O 1
ATOM 2849 N N . TYR A 1 379 ? -27.199 106.422 24.146 1.00 37.92 377 TYR A N 1
ATOM 2850 C CA . TYR A 1 379 ? -28.404 107.183 24.452 1.00 38.15 377 TYR A CA 1
ATOM 2851 C C . TYR A 1 379 ? -29.122 106.662 25.691 1.00 39.32 377 TYR A C 1
ATOM 2852 O O . TYR A 1 379 ? -28.575 105.757 26.358 1.00 40.92 377 TYR A O 1
#

Sequence (361 aa):
LPVLQKESVFQSGAHAYRIPALLYLPGQQSLLAFAEQRAELIVLRRGDYDAPTHQVQWQAQEVVAQARLDGHRSMNPCPLYDAQTGTLFLFFIAIPGQVTEQQQLQTRANVTRLCQVTSTDHGRTWSSPRDLTDAAIGPAYREWSTFAVGPGHCLQLNDRARSLVVPAYAYRKLHPIQRPIPSAFCFLSHDHGRTWARGHFVAQDTLECQVAEVETQRVVTLNARSHLRARVQAQSTNDGLDFQESQLVKKLVEPPPQGCQGSVISFPSPRSPAQWLLYTHPTHSWQRADLGAYLNPRPPAPEAWSEPVLLAKGSCAYSDLQSMGTGPDGSPLFGCLYEANDYEEIVFLMFTLKQAFPAEY

InterPro domains:
  IPR011040 Sialidase [PF13088] (34-343)
  IPR026856 Sialidase family [PTHR10628] (2-374)
  IPR036278 Sialidase superfamily [SSF50939] (7-373)

CATH classification: 2.120.10.10

Organism: Homo sapiens (NCBI:txid9606)

Radius of gyration: 19.05 Å; Cα contacts (8 Å, |Δi|>4): 1087; chains: 1; bounding box: 55×43×53 Å

B-factor: mean 25.91, std 8.34, range [13.09, 59.66]

Solvent-accessible surface area: 15087 Å² total; per-residue (Å²): 76,89,50,37,14,120,69,52,5,4,105,14,56,54,71,18,29,65,18,1,0,0,8,28,4,65,67,74,88,2,0,0,0,0,0,11,44,161,104,23,27,0,0,13,43,28,0,63,35,37,67,120,66,71,54,4,103,30,96,81,66,113,68,8,66,71,0,115,34,144,66,39,101,0,30,16,0,0,0,8,55,0,48,105,83,27,23,1,11,0,2,0,2,0,36,27,40,156,99,38,155,100,43,132,151,118,121,79,10,10,24,2,60,5,0,9,0,30,3,122,43,70,3,139,89,30,47,76,42,95,63,2,0,109,67,5,5,29,101,5,39,180,101,3,21,39,4,10,0,0,1,0,14,7,21,23,0,106,21,231,36,60,0,0,0,3,0,0,20,0,60,61,63,85,77,130,153,107,206,23,36,7,0,0,0,0,2,5,2,96,50,53,1,195,81,27,41,83,0,118,42,16,44,100,49,1,10,14,2,0,2,2,12,0,76,81,142,100,3,2,3,0,5,0,19,1,62,91,177,7,1,10,11,1,43,0,69,56,33,0,58,64,32,94,148,27,88,78,1,164,111,0,32,0,7,30,104,118,1,0,2,2,1,1,10,34,4,102,21,47,188,142,35,41,50,5,3,0,1,0,0,0,36,48,69,163,74,61,12,42,0,0,0,3,14,0,30,141,5,11,26,38,120,7,13,34,153,57,33,57,9,5,176,37,52,1,3,13,0,0,0,18,44,6,45,97,5,79,62,57,3,28,0,0,0,0,0,3,0,10,74,78,55,52,37,0,5,0,1,0,1,0,0,92,31,2,22,86,105,44,110

Foldseek 3Di:
DDFLDKDFPWFFPVLQWAQWAWDAQQVQLKIWIWTWGVCIFIKIWIWHQDQVSRDTHIDDIGTQVQQADPQWRKDQWEWDQQPVQRKIKTKIKIAGPDQDPVCVVPVLFERMWIKIWMDNPNPPHTHHIDTCRCQFCNPCRRQFSYKTWARYYAAFDPDPLSKTKIKMKTFGPPDPPDGGWIFIFIWIDSHPPPGIYTADTADIAWGHWYWEWWPVCIKIKIWTWGQDQFIKIWIGNPRGNYTDHIDGLNLHTAAHRGGAAKEKYWDADPPPIGIKMKIWAADDRHARFFIWIWIANNPPPSVRIDRTFGPDGAHWGHKYKDWSQAGPVGATKMWMWTQGDVSRTIMITIRGPCVGPVVVD

Nearest PDB structures (foldseek):
  1so7-assembly1_A  TM=1.003E+00  e=1.088E-76  Homo sapiens
  2f28-assembly1_A  TM=1.003E+00  e=1.513E-73  Homo sapiens
  2f26-assembly1_A  TM=9.998E-01  e=3.644E-73  Homo sapiens
  1snt-assembly1_A  TM=9.930E-01  e=3.094E-69  Homo sapiens
  2f27-assembly2_B  TM=9.675E-01  e=4.406E-65  Homo sapiens

Secondary structure (DSSP, 8-state):
---SEEEEEEE-TT--EEEEEEEEETTTTEEEEEEEE---EEEEEEEEEEGGGTEEEE---EE-TTS--TTEEEEEEEEEE-TTT--EEEEEEEEESS--HHHHH-TT----EEEEEEESSTTSS-PPPEE-HHHHHGGGGGGEEEEEE-SS--EE--STT--EEEEEEEEE--SSSSPPEEEEEEEEESSTTSS-EEPPP-SBSEEEEEEEEEE--EEEEEEEEESSSEEEEEEESSTTSS-PPPEEEEEEE--TTT----EEEEEE-----SEEEEEEEE--SSSSEEEEEEEESSTT-GGGPPPPEEEEEEEEEEEEEEEEEE-TTSSEEEEEEEEETTTTEEEEEEEEHHHH-GGG-